Protein AF-A0A351MG70-F1 (afdb_monomer_lite)

Foldseek 3Di:
DDDDPPPPPPVVVLVVVVVVLVVVLVVLLCCLPVPCLVVLNLVVSLVSLVVSCVVCPPVDDLLDLSLLSSLLSNLSSCLSVLNLVVSLQSQLVNCLQRVNSLLHLSSLVSQLSSQVSPVDLLLNLQSLLSSQLNDDPDPVSNVVSLVVNLVSCCVPVNNVLSVQCVVCQVDLPGDHPSVPRDQNPRYDLVSSLVNCPPDDPPVPCVSVLSSCLSVVVLVVNLVVLVVQCVVCVPPPVSNVVSLQSVQSSCCSNSVYNPLSVVSVVCVVPVDDDNCSVVVVVVVVVVPDD

pLDDT: mean 86.91, std 14.29, range [26.53, 98.19]

Sequence (289 aa):
MGGAEGKLPFGRRAAAQTANLLYQVWGHHIIARYELGPGGRPQEALRRVEGVMAEVGERLPEWWYFTAALHADRLEALGALERGAEALSAAGEVIERYPRVLTNFDFLRTLTLVARGAGDGARELAALAQWYALGDFNEQALREQTERIGEALLRLEGPGAALAFAKSQEDASAANPLRAAPRLAAGDPAVVQAALGDPLPDEQRYPQFIVYLWARQWPAALAFCREEMARAAGNLEWQANAVAWVARLFKAHDLNVLRANQWLDYQRSGEGENPLPALVAELAGEGGP

Structure (mmCIF, N/CA/C/O backbone):
data_AF-A0A351MG70-F1
#
_entry.id   AF-A0A351MG70-F1
#
loop_
_atom_site.group_PDB
_atom_site.id
_atom_site.type_symbol
_atom_site.label_atom_id
_atom_site.label_alt_id
_atom_site.label_comp_id
_atom_site.label_asym_id
_atom_site.label_entity_id
_atom_site.label_seq_id
_atom_site.pdbx_PDB_ins_code
_atom_site.Cartn_x
_atom_site.Cartn_y
_atom_site.Cartn_z
_atom_site.occupancy
_atom_site.B_iso_or_equiv
_atom_site.auth_seq_id
_atom_site.auth_comp_id
_atom_site.auth_asym_id
_atom_site.auth_atom_id
_atom_site.pdbx_PDB_model_num
ATOM 1 N N . MET A 1 1 ? 35.261 3.897 -50.920 1.00 36.47 1 MET A N 1
ATOM 2 C CA . MET A 1 1 ? 35.904 3.497 -49.652 1.00 36.47 1 MET A CA 1
ATOM 3 C C . MET A 1 1 ? 34.814 3.313 -48.617 1.00 36.47 1 MET A C 1
ATOM 5 O O . MET A 1 1 ? 34.298 4.297 -48.111 1.00 36.47 1 MET A O 1
ATOM 9 N N . GLY A 1 2 ? 34.381 2.072 -48.416 1.00 38.03 2 GLY A N 1
ATOM 10 C CA . GLY A 1 2 ? 33.438 1.712 -47.363 1.00 38.03 2 GLY A CA 1
ATOM 11 C C . GLY A 1 2 ? 34.185 1.038 -46.218 1.00 38.03 2 GLY A C 1
ATOM 12 O O . GLY A 1 2 ? 35.108 0.269 -46.472 1.00 38.03 2 GLY A O 1
ATOM 13 N N . GLY A 1 3 ? 33.750 1.310 -44.990 1.00 36.84 3 GLY A N 1
ATOM 14 C CA . GLY A 1 3 ? 34.086 0.505 -43.819 1.00 36.84 3 GLY A CA 1
ATOM 15 C C . GLY A 1 3 ? 35.006 1.189 -42.816 1.00 36.84 3 GLY A C 1
ATOM 16 O O . GLY A 1 3 ? 36.218 1.180 -42.982 1.00 36.84 3 GLY A O 1
ATOM 17 N N . ALA A 1 4 ? 34.409 1.715 -41.745 1.00 36.38 4 ALA A N 1
ATOM 18 C CA . ALA A 1 4 ? 34.689 1.289 -40.370 1.00 36.38 4 ALA A CA 1
ATOM 19 C C . ALA A 1 4 ? 33.836 2.109 -39.380 1.00 36.38 4 ALA A C 1
ATOM 21 O O . ALA A 1 4 ? 34.364 2.768 -38.489 1.00 36.38 4 ALA A O 1
ATOM 22 N N . GLU A 1 5 ? 32.503 2.052 -39.490 1.00 40.31 5 GLU A N 1
ATOM 23 C CA . GLU A 1 5 ? 31.689 2.258 -38.288 1.00 40.31 5 GLU A CA 1
ATOM 24 C C . GLU A 1 5 ? 31.904 1.024 -37.417 1.00 40.31 5 GLU A C 1
ATOM 26 O O . GLU A 1 5 ? 31.313 -0.039 -37.632 1.00 40.31 5 GLU A O 1
ATOM 31 N N . GLY A 1 6 ? 32.862 1.139 -36.497 1.00 41.25 6 GLY A N 1
ATOM 32 C CA . GLY A 1 6 ? 33.158 0.129 -35.500 1.00 41.25 6 GLY A CA 1
ATOM 33 C C . GLY A 1 6 ? 31.888 -0.178 -34.725 1.00 41.25 6 GLY A C 1
ATOM 34 O O . GLY A 1 6 ? 31.511 0.549 -33.810 1.00 41.25 6 GLY A O 1
ATOM 35 N N . LYS A 1 7 ? 31.213 -1.257 -35.125 1.00 49.19 7 LYS A N 1
ATOM 36 C CA . LYS A 1 7 ? 30.109 -1.888 -34.412 1.00 49.19 7 LYS A CA 1
ATOM 37 C C . LYS A 1 7 ? 30.491 -1.950 -32.931 1.00 49.19 7 LYS A C 1
ATOM 39 O O . LYS A 1 7 ? 31.357 -2.741 -32.565 1.00 49.19 7 LYS A O 1
ATOM 44 N N . LEU A 1 8 ? 29.869 -1.093 -32.113 1.00 46.69 8 LEU A N 1
ATOM 45 C CA . LEU A 1 8 ? 30.087 -1.040 -30.667 1.00 46.69 8 LEU A CA 1
ATOM 46 C C . LEU A 1 8 ? 30.093 -2.482 -30.103 1.00 46.69 8 LEU A C 1
ATOM 48 O O . LEU A 1 8 ? 29.288 -3.306 -30.557 1.00 46.69 8 LEU A O 1
ATOM 52 N N . PRO A 1 9 ? 30.974 -2.825 -29.143 1.00 55.88 9 PRO A N 1
ATOM 53 C CA . PRO A 1 9 ? 30.956 -4.136 -28.496 1.00 55.88 9 PRO A CA 1
ATOM 54 C C . PRO A 1 9 ? 29.536 -4.482 -28.037 1.00 55.88 9 PRO A C 1
ATOM 56 O O . PRO A 1 9 ? 28.799 -3.585 -27.628 1.00 55.88 9 PRO A O 1
ATOM 59 N N . PHE A 1 10 ? 29.126 -5.751 -28.124 1.00 40.38 10 PHE A N 1
ATOM 60 C CA . PHE A 1 10 ? 27.736 -6.175 -27.882 1.00 40.38 10 PHE A CA 1
ATOM 61 C C . PHE A 1 10 ? 27.125 -5.556 -26.613 1.00 40.38 10 PHE A C 1
ATOM 63 O O . PHE A 1 10 ? 26.055 -4.968 -26.704 1.00 40.38 10 PHE A O 1
ATOM 70 N N . GLY A 1 11 ? 27.851 -5.550 -25.488 1.00 34.81 11 GLY A N 1
ATOM 71 C CA . GLY A 1 11 ? 27.394 -4.923 -24.242 1.00 34.81 11 GLY A CA 1
ATOM 72 C C . GLY A 1 11 ? 27.177 -3.404 -24.322 1.00 34.81 11 GLY A C 1
ATOM 73 O O . GLY A 1 11 ? 26.238 -2.894 -23.726 1.00 34.81 11 GLY A O 1
ATOM 74 N N . ARG A 1 12 ? 27.971 -2.668 -25.115 1.00 42.81 12 ARG A N 1
ATOM 75 C CA . ARG A 1 12 ? 27.771 -1.223 -25.350 1.00 42.81 12 ARG A CA 1
ATOM 76 C C . ARG A 1 12 ? 26.627 -0.939 -26.324 1.00 42.81 12 ARG A C 1
ATOM 78 O O . ARG A 1 12 ? 25.966 0.080 -26.176 1.00 42.81 12 ARG A O 1
ATOM 85 N N . ARG A 1 13 ? 26.360 -1.832 -27.287 1.00 47.41 13 ARG A N 1
ATOM 86 C CA . ARG A 1 13 ? 25.148 -1.749 -28.128 1.00 47.41 13 ARG A CA 1
ATOM 87 C C . ARG A 1 13 ? 23.895 -2.072 -27.345 1.00 47.41 13 ARG A C 1
ATOM 89 O O . ARG A 1 13 ? 22.941 -1.325 -27.470 1.00 47.41 13 ARG A O 1
ATOM 96 N N . ALA A 1 14 ? 23.920 -3.127 -26.535 1.00 47.34 14 ALA A N 1
ATOM 97 C CA . ALA A 1 14 ? 22.825 -3.471 -25.643 1.00 47.34 14 ALA A CA 1
ATOM 98 C C . ALA A 1 14 ? 22.556 -2.308 -24.679 1.00 47.34 14 ALA A C 1
ATOM 100 O O . ALA A 1 14 ? 21.436 -1.834 -24.629 1.00 47.34 14 ALA A O 1
ATOM 101 N N . ALA A 1 15 ? 23.583 -1.738 -24.040 1.00 47.88 15 ALA A N 1
ATOM 102 C CA . ALA A 1 15 ? 23.423 -0.568 -23.175 1.00 47.88 15 ALA A CA 1
ATOM 103 C C . ALA A 1 15 ? 22.886 0.677 -23.910 1.00 47.88 15 ALA A C 1
ATOM 105 O O . ALA A 1 15 ? 22.031 1.368 -23.369 1.00 47.88 15 ALA A O 1
ATOM 106 N N . ALA A 1 16 ? 23.336 0.960 -25.140 1.00 55.16 16 ALA A N 1
ATOM 107 C CA . ALA A 1 16 ? 22.843 2.094 -25.930 1.00 55.16 16 ALA A CA 1
ATOM 108 C C . ALA A 1 16 ? 21.420 1.876 -26.481 1.00 55.16 16 ALA A C 1
ATOM 110 O O . ALA A 1 16 ? 20.620 2.807 -26.509 1.00 55.16 16 ALA A O 1
ATOM 111 N N . GLN A 1 17 ? 21.082 0.652 -26.898 1.00 56.91 17 GLN A N 1
ATOM 112 C CA . GLN A 1 17 ? 19.731 0.274 -27.326 1.00 56.91 17 GLN A CA 1
ATOM 113 C C . GLN A 1 17 ? 18.762 0.278 -26.148 1.00 56.91 17 GLN A C 1
ATOM 115 O O . GLN A 1 17 ? 17.658 0.794 -26.289 1.00 56.91 17 GLN A O 1
ATOM 120 N N . THR A 1 18 ? 19.192 -0.223 -24.988 1.00 57.91 18 THR A N 1
ATOM 121 C CA . THR A 1 18 ? 18.451 -0.108 -23.735 1.00 57.91 18 THR A CA 1
ATOM 122 C C . THR A 1 18 ? 18.262 1.363 -23.404 1.00 57.91 18 THR A C 1
ATOM 124 O O . THR A 1 18 ? 17.123 1.779 -23.317 1.00 57.91 18 THR A O 1
ATOM 127 N N . ALA A 1 19 ? 19.312 2.190 -23.344 1.00 62.66 19 ALA A N 1
ATOM 128 C CA . ALA A 1 19 ? 19.179 3.623 -23.061 1.00 62.66 19 ALA A CA 1
ATOM 129 C C . ALA A 1 19 ? 18.192 4.334 -24.008 1.00 62.66 19 ALA A C 1
ATOM 131 O O . ALA A 1 19 ? 17.323 5.059 -23.534 1.00 62.66 19 ALA A O 1
ATOM 132 N N . ASN A 1 20 ? 18.253 4.074 -25.319 1.00 73.25 20 ASN A N 1
ATOM 133 C CA . ASN A 1 20 ? 17.296 4.632 -26.281 1.00 73.25 20 ASN A CA 1
ATOM 134 C C . ASN A 1 20 ? 15.857 4.165 -26.020 1.00 73.25 20 ASN A C 1
ATOM 136 O O . ASN A 1 20 ? 14.943 4.986 -26.046 1.00 73.25 20 ASN A O 1
ATOM 140 N N . LEU A 1 21 ? 15.661 2.879 -25.715 1.00 76.81 21 LEU A N 1
ATOM 141 C CA . LEU A 1 21 ? 14.363 2.331 -25.319 1.00 76.81 21 LEU A CA 1
ATOM 142 C C . LEU A 1 21 ? 13.854 2.983 -24.025 1.00 76.81 21 LEU A C 1
ATOM 144 O O . LEU A 1 21 ? 12.677 3.322 -23.929 1.00 76.81 21 LEU A O 1
ATOM 148 N N . LEU A 1 22 ? 14.745 3.204 -23.052 1.00 75.69 22 LEU A N 1
ATOM 149 C CA . LEU A 1 22 ? 14.405 3.817 -21.773 1.00 75.69 22 LEU A CA 1
ATOM 150 C C . LEU A 1 22 ? 13.939 5.267 -21.959 1.00 75.69 22 LEU A C 1
ATOM 152 O O . LEU A 1 22 ? 12.887 5.640 -21.445 1.00 75.69 22 LEU A O 1
ATOM 156 N N . TYR A 1 23 ? 14.681 6.071 -22.728 1.00 77.31 23 TYR A N 1
ATOM 157 C CA . TYR A 1 23 ? 14.306 7.456 -23.035 1.00 77.31 23 TYR A CA 1
ATOM 158 C C . TYR A 1 23 ? 13.023 7.542 -23.862 1.00 77.31 23 TYR A C 1
ATOM 160 O O . TYR A 1 23 ? 12.201 8.424 -23.618 1.00 77.31 23 TYR A O 1
ATOM 168 N N . GLN A 1 24 ? 12.829 6.620 -24.808 1.00 79.81 24 GLN A N 1
ATOM 169 C CA . GLN A 1 24 ? 11.601 6.533 -25.592 1.00 79.81 24 GLN A CA 1
ATOM 170 C C . GLN A 1 24 ? 10.405 6.278 -24.673 1.00 79.81 24 GLN A C 1
ATOM 172 O O . GLN A 1 24 ? 9.475 7.084 -24.639 1.00 79.81 24 GLN A O 1
ATOM 177 N N . VAL A 1 25 ? 10.447 5.211 -23.871 1.00 84.50 25 VAL A N 1
ATOM 178 C CA . VAL A 1 25 ? 9.380 4.880 -22.918 1.00 84.50 25 VAL A CA 1
ATOM 179 C C . VAL A 1 25 ? 9.130 6.023 -21.939 1.00 84.50 25 VAL A C 1
ATOM 181 O O . VAL A 1 25 ? 7.974 6.373 -21.704 1.00 84.50 25 VAL A O 1
ATOM 184 N N . TRP A 1 26 ? 10.185 6.654 -21.424 1.00 83.06 26 TRP A N 1
ATOM 185 C CA . TRP A 1 26 ? 10.043 7.799 -20.530 1.00 83.06 26 TRP A CA 1
ATOM 186 C C . TRP A 1 26 ? 9.320 8.974 -21.197 1.00 83.06 26 TRP A C 1
ATOM 188 O O . TRP A 1 26 ? 8.384 9.524 -20.618 1.00 83.06 26 TRP A O 1
ATOM 198 N N . GLY A 1 27 ? 9.683 9.328 -22.432 1.00 83.19 27 GLY A N 1
ATOM 199 C CA . GLY A 1 27 ? 8.992 10.378 -23.182 1.00 83.19 27 GLY A CA 1
ATOM 200 C C . GLY A 1 27 ? 7.515 10.053 -23.417 1.00 83.19 27 GLY A C 1
ATOM 201 O O . GLY A 1 27 ? 6.656 10.928 -23.315 1.00 83.19 27 GLY A O 1
ATOM 202 N N . HIS A 1 28 ? 7.186 8.785 -23.675 1.00 86.25 28 HIS A N 1
ATOM 203 C CA . HIS A 1 28 ? 5.795 8.364 -23.820 1.00 86.25 28 HIS A CA 1
ATOM 204 C C . HIS A 1 28 ? 5.006 8.420 -22.513 1.00 86.25 28 HIS A C 1
ATOM 206 O O . HIS A 1 28 ? 3.868 8.888 -22.547 1.00 86.25 28 HIS A O 1
ATOM 212 N N . HIS A 1 29 ? 5.610 8.000 -21.400 1.00 85.12 29 HIS A N 1
ATOM 213 C CA . HIS A 1 29 ? 5.049 8.155 -20.059 1.00 85.12 29 HIS A CA 1
ATOM 214 C C . HIS A 1 29 ? 4.743 9.630 -19.761 1.00 85.12 29 HIS A C 1
ATOM 216 O O . HIS A 1 29 ? 3.617 9.963 -19.396 1.00 85.12 29 HIS A O 1
ATOM 222 N N . ILE A 1 30 ? 5.701 10.535 -20.013 1.00 84.81 30 ILE A N 1
ATOM 223 C CA . ILE A 1 30 ? 5.508 11.972 -19.771 1.00 84.81 30 ILE A CA 1
ATOM 224 C C . ILE A 1 30 ? 4.297 12.502 -20.544 1.00 84.81 30 ILE A C 1
ATOM 226 O O . ILE A 1 30 ? 3.429 13.150 -19.964 1.00 84.81 30 ILE A O 1
ATOM 230 N N . ILE A 1 31 ? 4.214 12.200 -21.841 1.00 84.12 31 ILE A N 1
ATOM 231 C CA . ILE A 1 31 ? 3.129 12.697 -22.694 1.00 84.12 31 ILE A CA 1
ATOM 232 C C . ILE A 1 31 ? 1.783 12.103 -22.268 1.00 84.12 31 ILE A C 1
ATOM 234 O O . ILE A 1 31 ? 0.790 12.822 -22.175 1.00 84.12 31 ILE A O 1
ATOM 238 N N . ALA A 1 32 ? 1.723 10.797 -21.999 1.00 82.56 32 ALA A N 1
ATOM 239 C CA . ALA A 1 32 ? 0.484 10.157 -21.569 1.00 82.56 32 ALA A CA 1
ATOM 240 C C . ALA A 1 32 ? -0.035 10.773 -20.261 1.00 82.56 32 A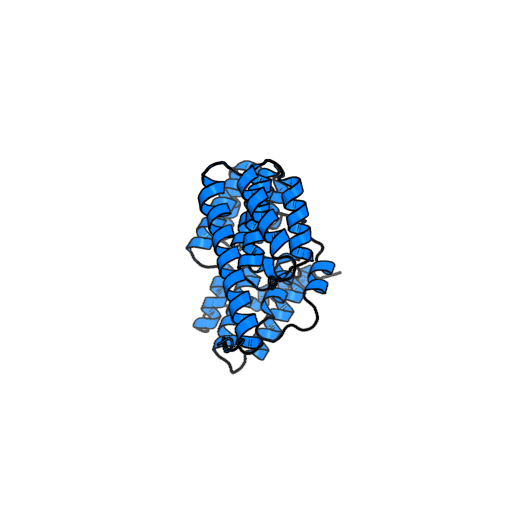LA A C 1
ATOM 242 O O . ALA A 1 32 ? -1.198 11.178 -20.191 1.00 82.56 32 ALA A O 1
ATOM 243 N N . ARG A 1 33 ? 0.842 10.901 -19.263 1.00 82.31 33 ARG A N 1
ATOM 244 C CA . ARG A 1 33 ? 0.467 11.288 -17.903 1.00 82.31 33 ARG A CA 1
ATOM 245 C C . ARG A 1 33 ? 0.333 12.784 -17.677 1.00 82.31 33 ARG A C 1
ATOM 247 O O . ARG A 1 33 ? -0.575 13.197 -16.969 1.00 82.31 33 ARG A O 1
ATOM 254 N N . TYR A 1 34 ? 1.223 13.599 -18.231 1.00 83.06 34 TYR A N 1
ATOM 255 C CA . TYR A 1 34 ? 1.268 15.033 -17.923 1.00 83.06 34 TYR A CA 1
ATOM 256 C C . TYR A 1 34 ? 0.659 15.913 -19.014 1.00 83.06 34 TYR A C 1
ATOM 258 O O . TYR A 1 34 ? 0.334 17.065 -18.739 1.00 83.06 34 TYR A O 1
ATOM 266 N N . GLU A 1 35 ? 0.450 15.387 -20.223 1.00 85.44 35 GLU A N 1
ATOM 267 C CA . GLU A 1 35 ? -0.166 16.147 -21.317 1.00 85.44 35 GLU A CA 1
ATOM 268 C C . GLU A 1 35 ? -1.565 15.621 -21.654 1.00 85.44 35 GLU A C 1
ATOM 270 O O . GLU A 1 35 ? -2.546 16.364 -21.602 1.00 85.44 35 GLU A O 1
ATOM 275 N N . LEU A 1 36 ? -1.683 14.334 -21.992 1.00 82.88 36 LEU A N 1
ATOM 276 C CA . LEU A 1 36 ? -2.933 13.761 -22.502 1.00 82.88 36 LEU A CA 1
ATOM 277 C C . LEU A 1 36 ? -3.972 13.523 -21.401 1.00 82.88 36 LEU A C 1
ATOM 279 O O . LEU A 1 36 ? -5.147 13.824 -21.619 1.00 82.88 36 LEU A O 1
ATOM 283 N N . GLY A 1 37 ? -3.555 13.021 -20.233 1.00 82.12 37 GLY A N 1
ATOM 284 C CA . GLY A 1 37 ? -4.426 12.847 -19.065 1.00 82.12 37 GLY A CA 1
ATOM 285 C C . GLY A 1 37 ? -5.067 14.169 -18.615 1.00 82.12 37 GLY A C 1
ATOM 286 O O . GLY A 1 37 ? -6.285 14.314 -18.737 1.00 82.12 37 GLY A O 1
ATOM 287 N N . PRO A 1 38 ? -4.273 15.177 -18.196 1.00 83.06 38 PRO A N 1
ATOM 288 C CA . PRO A 1 38 ? -4.774 16.498 -17.807 1.00 83.06 38 PRO A CA 1
ATOM 289 C C . PRO A 1 38 ? -5.527 17.222 -18.926 1.00 83.06 38 PRO A C 1
ATOM 291 O O . PRO A 1 38 ? -6.451 17.985 -18.658 1.00 83.06 38 PRO A O 1
ATOM 294 N N . GLY A 1 39 ? -5.169 16.961 -20.187 1.00 85.56 39 GLY A N 1
ATOM 295 C CA . GLY A 1 39 ? -5.860 17.488 -21.361 1.00 85.56 39 GLY A CA 1
ATOM 296 C C . GLY A 1 39 ? -7.209 16.829 -21.671 1.00 85.56 39 GLY A C 1
ATOM 297 O O . GLY A 1 39 ? -7.802 17.161 -22.697 1.00 85.56 39 GLY A O 1
ATOM 298 N N . GLY A 1 40 ? -7.691 15.885 -20.852 1.00 91.00 40 GLY A N 1
ATOM 299 C CA . GLY A 1 40 ? -8.982 15.223 -21.056 1.00 91.00 40 GLY A CA 1
ATOM 300 C C . GLY A 1 40 ? -9.019 14.327 -22.297 1.00 91.00 40 GLY A C 1
ATOM 301 O O . GLY A 1 40 ? -10.068 14.173 -22.921 1.00 91.00 40 GLY A O 1
ATOM 302 N N . ARG A 1 41 ? -7.879 13.735 -22.684 1.00 94.31 41 ARG A N 1
ATOM 303 C CA . ARG A 1 41 ? -7.739 12.860 -23.866 1.00 94.31 41 ARG A CA 1
ATOM 304 C C . ARG A 1 41 ? -7.403 11.410 -23.478 1.00 94.31 41 ARG A C 1
ATOM 306 O O . ARG A 1 41 ? -6.429 10.850 -23.995 1.00 94.31 41 ARG A O 1
ATOM 313 N N . PRO A 1 42 ? -8.199 10.748 -22.615 1.00 94.19 42 PRO A N 1
ATOM 314 C CA . PRO A 1 42 ? -7.838 9.445 -22.058 1.00 94.19 42 PRO A CA 1
ATOM 315 C C . PRO A 1 42 ? -7.783 8.325 -23.110 1.00 94.19 42 PRO A C 1
ATOM 317 O O . PRO A 1 42 ? -6.928 7.450 -23.028 1.00 94.19 42 PRO A O 1
ATOM 320 N N . GLN A 1 43 ? -8.597 8.387 -24.172 1.00 96.62 43 GLN A N 1
ATOM 321 C CA . GLN A 1 43 ? -8.529 7.415 -25.276 1.00 96.62 43 GLN A CA 1
ATOM 322 C C . GLN A 1 43 ? -7.195 7.474 -26.037 1.00 96.62 43 GLN A C 1
ATOM 324 O O . GLN A 1 43 ? -6.709 6.461 -26.545 1.00 96.62 43 GLN A O 1
ATOM 329 N N . GLU A 1 44 ? -6.606 8.663 -26.151 1.00 94.75 44 GLU A N 1
ATOM 330 C CA . GLU A 1 44 ? -5.317 8.844 -26.812 1.00 94.75 44 GLU A CA 1
ATOM 331 C C . GLU A 1 44 ? -4.156 8.457 -25.906 1.00 94.75 44 GLU A C 1
ATOM 333 O O . GLU A 1 44 ? -3.222 7.813 -26.381 1.00 94.75 44 GLU A O 1
ATOM 338 N N . ALA A 1 45 ? -4.251 8.784 -24.613 1.00 92.69 45 ALA A N 1
ATOM 339 C CA . ALA A 1 45 ? -3.316 8.301 -23.604 1.00 92.69 45 ALA A CA 1
ATOM 340 C C . ALA A 1 45 ? -3.265 6.766 -23.609 1.00 92.69 45 ALA A C 1
ATOM 342 O O . ALA A 1 45 ? -2.185 6.197 -23.756 1.00 92.69 45 ALA A O 1
ATOM 343 N N . LEU A 1 46 ? -4.431 6.104 -23.585 1.00 95.81 46 LEU A N 1
ATOM 344 C CA . LEU A 1 46 ? -4.531 4.645 -23.629 1.00 95.81 46 LEU A CA 1
ATOM 345 C C . LEU A 1 46 ? -3.867 4.070 -24.884 1.00 95.81 46 LEU A C 1
ATOM 347 O O . LEU A 1 46 ? -2.970 3.238 -24.780 1.00 95.81 46 LEU A O 1
ATOM 351 N N . ARG A 1 47 ? -4.242 4.566 -26.073 1.00 95.75 47 ARG A N 1
ATOM 352 C CA . ARG A 1 47 ? -3.672 4.095 -27.348 1.00 95.75 47 ARG A CA 1
ATOM 353 C C . ARG A 1 47 ? -2.155 4.269 -27.393 1.00 95.75 47 ARG A C 1
ATOM 355 O O . ARG A 1 47 ? -1.454 3.418 -27.933 1.00 95.75 47 ARG A O 1
ATOM 362 N N . ARG A 1 48 ? -1.649 5.382 -26.856 1.00 92.50 48 ARG A N 1
ATOM 363 C CA . ARG A 1 48 ? -0.215 5.672 -26.812 1.00 92.50 48 ARG A CA 1
ATOM 364 C C . ARG A 1 48 ? 0.513 4.678 -25.919 1.00 92.50 48 ARG A C 1
ATOM 366 O O . ARG A 1 48 ? 1.496 4.095 -26.362 1.00 92.50 48 ARG A O 1
ATOM 373 N N . VAL A 1 49 ? 0.036 4.495 -24.691 1.00 92.19 49 VAL A N 1
ATOM 374 C CA . VAL A 1 49 ? 0.659 3.594 -23.715 1.00 92.19 49 VAL A CA 1
ATOM 375 C C . VAL A 1 49 ? 0.613 2.153 -24.215 1.00 92.19 49 VAL A C 1
ATOM 377 O O . VAL A 1 49 ? 1.646 1.494 -24.241 1.00 92.19 49 VAL A O 1
ATOM 380 N N . GLU A 1 50 ? -0.533 1.682 -24.708 1.00 93.31 50 GLU A N 1
ATOM 381 C CA . GLU A 1 50 ? -0.662 0.326 -25.257 1.00 93.31 50 GLU A CA 1
ATOM 382 C C . GLU A 1 50 ? 0.200 0.118 -26.507 1.00 93.31 50 GLU A C 1
ATOM 384 O O . GLU A 1 50 ? 0.815 -0.936 -26.656 1.00 93.31 50 GLU A O 1
ATOM 389 N N . GLY A 1 51 ? 0.320 1.132 -27.371 1.00 90.94 51 GLY A N 1
ATOM 390 C CA . GLY A 1 51 ? 1.221 1.092 -28.524 1.00 90.94 51 GLY A CA 1
ATOM 391 C C . GLY A 1 51 ? 2.688 0.941 -28.117 1.00 90.94 51 GLY A C 1
ATOM 392 O O . GLY A 1 51 ? 3.402 0.116 -28.682 1.00 90.94 51 GLY A O 1
ATOM 393 N N . VAL A 1 52 ? 3.121 1.676 -27.090 1.00 89.12 52 VAL A N 1
ATOM 394 C CA . VAL A 1 52 ? 4.479 1.560 -26.537 1.00 89.12 52 VAL A CA 1
ATOM 395 C C . VAL A 1 52 ? 4.682 0.196 -25.902 1.00 89.12 52 VAL A C 1
ATOM 397 O O . VAL A 1 52 ? 5.683 -0.449 -26.184 1.00 89.12 52 VAL A O 1
ATOM 400 N N . MET A 1 53 ? 3.733 -0.280 -25.094 1.00 89.31 53 MET A N 1
ATOM 401 C CA . MET A 1 53 ? 3.795 -1.610 -24.483 1.00 89.31 53 MET A CA 1
ATOM 402 C C . MET A 1 53 ? 3.896 -2.721 -25.537 1.00 89.31 53 MET A C 1
ATOM 404 O O . MET A 1 53 ? 4.680 -3.652 -25.362 1.00 89.31 53 MET A O 1
ATOM 408 N N . ALA A 1 54 ? 3.160 -2.610 -26.646 1.00 89.31 54 ALA A N 1
ATOM 409 C CA . ALA A 1 54 ? 3.232 -3.552 -27.761 1.00 89.31 54 ALA A CA 1
ATOM 410 C C . ALA A 1 54 ? 4.575 -3.484 -28.503 1.00 89.31 54 ALA A C 1
ATOM 412 O O . ALA A 1 54 ? 5.114 -4.517 -28.897 1.00 89.31 54 ALA A O 1
ATOM 413 N N . GLU A 1 55 ? 5.134 -2.284 -28.676 1.00 85.81 55 GLU A N 1
ATOM 414 C CA . GLU A 1 55 ? 6.451 -2.102 -29.282 1.00 85.81 55 GLU A CA 1
ATOM 415 C C . GLU A 1 55 ? 7.544 -2.703 -28.396 1.00 85.81 55 GLU A C 1
ATOM 417 O O . GLU A 1 55 ? 8.366 -3.488 -28.869 1.00 85.81 55 GLU A O 1
ATOM 422 N N . VAL A 1 56 ? 7.582 -2.344 -27.111 1.00 82.19 56 VAL A N 1
ATOM 423 C CA . VAL A 1 56 ? 8.645 -2.757 -26.186 1.00 82.19 56 VAL A CA 1
ATOM 424 C C . VAL A 1 56 ? 8.528 -4.225 -25.783 1.00 82.19 56 VAL A C 1
ATOM 426 O O . VAL A 1 56 ? 9.558 -4.893 -25.680 1.00 82.19 56 VAL A O 1
ATOM 429 N N . GLY A 1 57 ? 7.310 -4.749 -25.639 1.00 78.75 57 GLY A N 1
ATOM 430 C CA . GLY A 1 57 ? 7.046 -6.122 -25.219 1.00 78.75 57 GLY A CA 1
ATOM 431 C C . GLY A 1 57 ? 7.767 -6.475 -23.916 1.00 78.75 57 GLY A C 1
ATOM 432 O O . GLY A 1 57 ? 7.837 -5.679 -22.984 1.00 78.75 57 GLY A O 1
ATOM 433 N N . GLU A 1 58 ? 8.371 -7.661 -23.876 1.00 74.19 58 GLU A N 1
ATOM 434 C CA . GLU A 1 58 ? 9.109 -8.185 -22.712 1.00 74.19 58 GLU A CA 1
ATOM 435 C C . GLU A 1 58 ? 10.527 -7.607 -22.567 1.00 74.19 58 GLU A C 1
ATOM 437 O O . GLU A 1 58 ? 11.299 -8.032 -21.712 1.00 74.19 58 GLU A O 1
ATOM 442 N N . ARG A 1 59 ? 10.907 -6.632 -23.407 1.00 77.44 59 ARG A N 1
ATOM 443 C CA . ARG A 1 59 ? 12.248 -6.022 -23.368 1.00 77.44 59 ARG A CA 1
ATOM 444 C C . ARG A 1 59 ? 12.431 -5.059 -22.196 1.00 77.44 59 ARG A C 1
ATOM 446 O O . ARG A 1 59 ? 13.560 -4.642 -21.942 1.00 77.44 59 ARG A O 1
ATOM 453 N N . LEU A 1 60 ? 11.349 -4.677 -21.516 1.00 73.12 60 LEU A N 1
ATOM 454 C CA . LEU A 1 60 ? 11.428 -3.849 -20.321 1.00 73.12 60 LEU A CA 1
ATOM 455 C C . LEU A 1 60 ? 11.695 -4.709 -19.087 1.00 73.12 60 LEU A C 1
ATOM 457 O O . LEU A 1 60 ? 10.929 -5.634 -18.819 1.00 73.12 60 LEU A O 1
ATOM 461 N N . PRO A 1 61 ? 12.743 -4.400 -18.305 1.00 70.56 61 PRO A N 1
ATOM 462 C CA . PRO A 1 61 ? 12.971 -5.108 -17.060 1.00 70.56 61 PRO A CA 1
ATOM 463 C C . PRO A 1 61 ? 11.822 -4.875 -16.073 1.00 70.56 61 PRO A C 1
ATOM 465 O O . PRO A 1 61 ? 11.367 -3.746 -15.882 1.00 70.56 61 PRO A O 1
ATOM 468 N N . GLU A 1 62 ? 11.399 -5.932 -15.385 1.00 67.81 62 GLU A N 1
ATOM 469 C CA . GLU A 1 62 ? 10.360 -5.875 -14.346 1.00 67.81 62 GLU A CA 1
ATOM 470 C C . GLU A 1 62 ? 10.695 -4.917 -13.189 1.00 67.81 62 GLU A C 1
ATOM 472 O O . GLU A 1 62 ? 9.812 -4.304 -12.598 1.00 67.81 62 GLU A O 1
ATOM 477 N N . TRP A 1 63 ? 11.983 -4.763 -12.875 1.00 64.69 63 TRP A N 1
ATOM 478 C CA . TRP A 1 63 ? 12.490 -3.923 -11.790 1.00 64.69 63 TRP A CA 1
ATOM 479 C C . TRP A 1 63 ? 12.599 -2.447 -12.181 1.00 64.69 63 TRP A C 1
ATOM 481 O O . TRP A 1 63 ? 12.982 -1.608 -11.365 1.00 64.69 63 TRP A O 1
ATOM 491 N N . TRP A 1 64 ? 12.305 -2.112 -13.436 1.00 73.12 64 TRP A N 1
ATOM 492 C CA . TRP A 1 64 ? 12.478 -0.766 -13.943 1.00 73.12 64 TRP A CA 1
ATOM 493 C C . TRP A 1 64 ? 11.269 0.112 -13.602 1.00 73.12 64 TRP A C 1
ATOM 495 O O . TRP A 1 64 ? 10.129 -0.245 -13.894 1.00 73.12 64 TRP A O 1
ATOM 505 N N . TYR A 1 65 ? 11.520 1.292 -13.019 1.00 74.38 65 TYR A N 1
ATOM 506 C CA . TYR A 1 65 ? 10.485 2.248 -12.587 1.00 74.38 65 TYR A CA 1
ATOM 507 C C . TYR A 1 65 ? 9.410 2.489 -13.656 1.00 74.38 65 TYR A C 1
ATOM 509 O O . TYR A 1 65 ? 8.216 2.511 -13.361 1.00 74.38 65 TYR A O 1
ATOM 517 N N . PHE A 1 66 ? 9.830 2.620 -14.912 1.00 78.19 66 PHE A N 1
ATOM 518 C CA . PHE A 1 66 ? 8.928 2.946 -16.007 1.00 78.19 66 PHE A CA 1
ATOM 519 C C . PHE A 1 66 ? 8.069 1.772 -16.483 1.00 78.19 66 PHE A C 1
ATOM 521 O O . PHE A 1 66 ? 7.045 2.011 -17.114 1.00 78.19 66 PHE A O 1
ATOM 528 N N . THR A 1 67 ? 8.412 0.527 -16.138 1.00 81.81 67 THR A N 1
ATOM 529 C CA . THR A 1 67 ? 7.504 -0.615 -16.322 1.00 81.81 67 THR A CA 1
ATOM 530 C C . THR A 1 67 ? 6.255 -0.408 -15.466 1.00 81.81 67 THR A C 1
ATOM 532 O O . THR A 1 67 ? 5.140 -0.398 -15.984 1.00 81.81 67 THR A O 1
ATOM 535 N N . ALA A 1 68 ? 6.434 -0.125 -14.170 1.00 86.50 68 ALA A N 1
ATOM 536 C CA . ALA A 1 68 ? 5.324 0.194 -13.272 1.00 86.50 68 ALA A CA 1
ATOM 537 C C . ALA A 1 68 ? 4.582 1.474 -13.700 1.00 86.50 68 ALA A C 1
ATOM 539 O O . ALA A 1 68 ? 3.354 1.512 -13.650 1.00 86.50 68 ALA A O 1
ATOM 540 N N . ALA A 1 69 ? 5.310 2.498 -14.163 1.00 86.69 69 ALA A N 1
ATOM 541 C CA . ALA A 1 69 ? 4.719 3.760 -14.605 1.00 86.69 69 ALA A CA 1
ATOM 542 C C . ALA A 1 69 ? 3.843 3.602 -15.862 1.00 86.69 69 ALA A C 1
ATOM 544 O O . ALA A 1 69 ? 2.722 4.097 -15.873 1.00 86.69 69 ALA A O 1
ATOM 545 N N . LEU A 1 70 ? 4.289 2.856 -16.883 1.00 89.06 70 LEU A N 1
ATOM 546 C CA . LEU A 1 70 ? 3.471 2.571 -18.070 1.00 89.06 70 LEU A CA 1
ATOM 547 C C . LEU A 1 70 ? 2.192 1.815 -17.705 1.00 89.06 70 LEU A C 1
ATOM 549 O O . LEU A 1 70 ? 1.115 2.135 -18.205 1.00 89.06 70 LEU A O 1
ATOM 553 N N . HIS A 1 71 ? 2.290 0.824 -16.816 1.00 92.25 71 HIS A N 1
ATOM 554 C CA . HIS A 1 71 ? 1.104 0.127 -16.336 1.00 92.25 71 HIS A CA 1
ATOM 555 C C . HIS A 1 71 ? 0.174 1.074 -15.568 1.00 92.25 71 HIS A C 1
ATOM 557 O O . HIS A 1 71 ? -1.025 1.057 -15.826 1.00 92.25 71 HIS A O 1
ATOM 563 N N . ALA A 1 72 ? 0.701 1.941 -14.701 1.00 92.69 72 ALA A N 1
ATOM 564 C CA . ALA A 1 72 ? -0.094 2.957 -14.014 1.00 92.69 72 ALA A CA 1
ATOM 565 C C . ALA A 1 72 ? -0.812 3.895 -15.004 1.00 92.69 72 ALA A C 1
ATOM 567 O O . ALA A 1 72 ? -2.017 4.089 -14.883 1.00 92.69 72 ALA A O 1
ATOM 568 N N . ASP A 1 73 ? -0.125 4.393 -16.035 1.00 92.25 73 ASP A N 1
ATOM 569 C CA . ASP A 1 73 ? -0.731 5.271 -17.044 1.00 92.25 73 ASP A CA 1
ATOM 570 C C . ASP A 1 73 ? -1.849 4.564 -17.824 1.00 92.25 73 ASP A C 1
ATOM 572 O O . ASP A 1 73 ? -2.891 5.158 -18.105 1.00 92.25 73 ASP A O 1
ATOM 576 N N . ARG A 1 74 ? -1.664 3.276 -18.156 1.00 94.81 74 ARG A N 1
ATOM 577 C CA . ARG A 1 74 ? -2.710 2.457 -18.792 1.00 94.81 74 ARG A CA 1
ATOM 578 C C . ARG A 1 74 ? -3.937 2.351 -17.891 1.00 94.81 74 ARG A C 1
ATOM 580 O O . ARG A 1 74 ? -5.059 2.535 -18.358 1.00 94.81 74 ARG A O 1
ATOM 587 N N . LEU A 1 75 ? -3.726 2.047 -16.612 1.00 95.31 75 LEU A N 1
ATOM 588 C CA . LEU A 1 75 ? -4.790 1.909 -15.619 1.00 95.31 75 LEU A CA 1
ATOM 589 C C . LEU A 1 75 ? -5.542 3.227 -15.402 1.00 95.31 75 LEU A C 1
ATOM 591 O O . LEU A 1 75 ? -6.771 3.229 -15.356 1.00 95.31 75 LEU A O 1
ATOM 595 N N . GLU A 1 76 ? -4.822 4.344 -15.326 1.00 92.94 76 GLU A N 1
ATOM 596 C CA . GLU A 1 76 ? -5.400 5.682 -15.195 1.00 92.94 76 GLU A CA 1
ATOM 597 C C . GLU A 1 76 ? -6.230 6.055 -16.429 1.00 92.94 76 GLU A C 1
ATOM 599 O O . GLU A 1 76 ? -7.367 6.505 -16.293 1.00 92.94 76 GLU A O 1
ATOM 604 N N . ALA A 1 77 ? -5.718 5.788 -17.634 1.00 94.38 77 ALA A N 1
ATOM 605 C CA . ALA A 1 77 ? -6.448 6.035 -18.873 1.00 94.38 77 ALA A CA 1
ATOM 606 C C . ALA A 1 77 ? -7.727 5.186 -18.977 1.00 94.38 77 ALA A C 1
ATOM 608 O O . ALA A 1 77 ? -8.766 5.695 -19.393 1.00 94.38 77 ALA A O 1
ATOM 609 N N . LEU A 1 78 ? -7.685 3.915 -18.558 1.00 95.31 78 LEU A N 1
ATOM 610 C CA . LEU A 1 78 ? -8.879 3.069 -18.454 1.00 95.31 78 LEU A CA 1
ATOM 611 C C . LEU A 1 78 ? -9.874 3.624 -17.424 1.00 95.31 78 LEU A C 1
ATOM 613 O O . LEU A 1 78 ? -11.066 3.719 -17.714 1.00 95.31 78 LEU A O 1
ATOM 617 N N . GLY A 1 79 ? -9.399 4.037 -16.247 1.00 92.56 79 GLY A N 1
ATOM 618 C CA . GLY A 1 79 ? -10.234 4.650 -15.211 1.00 92.56 79 GLY A CA 1
ATOM 619 C C . GLY A 1 79 ? -10.931 5.927 -15.692 1.00 92.56 79 GLY A C 1
ATOM 620 O O . GLY A 1 79 ? -12.132 6.083 -15.488 1.00 92.56 79 GLY A O 1
ATOM 621 N N . ALA A 1 80 ? -10.213 6.798 -16.403 1.00 91.25 80 ALA A N 1
ATOM 622 C CA . ALA A 1 80 ? -10.750 8.027 -16.990 1.00 91.25 80 ALA A CA 1
ATOM 623 C C . ALA A 1 80 ? -11.748 7.784 -18.140 1.00 91.25 80 ALA A C 1
ATOM 625 O O . ALA A 1 80 ? -12.512 8.680 -18.488 1.00 91.25 80 ALA A O 1
ATOM 626 N N . LEU A 1 81 ? -11.758 6.581 -18.722 1.00 94.06 81 LEU A N 1
ATOM 627 C CA . LEU A 1 81 ? -12.768 6.115 -19.680 1.00 94.06 81 LEU A CA 1
ATOM 628 C C . LEU A 1 81 ? -13.948 5.404 -18.995 1.00 94.06 81 LEU A C 1
ATOM 630 O O . LEU A 1 81 ? -14.690 4.692 -19.665 1.00 94.06 81 LEU A O 1
ATOM 634 N N . GLU A 1 82 ? -14.087 5.535 -17.671 1.00 92.50 82 GLU A N 1
ATOM 635 C CA . GLU A 1 82 ? -15.108 4.858 -16.855 1.00 92.50 82 GLU A CA 1
ATOM 636 C C . GLU A 1 82 ? -15.018 3.319 -16.912 1.00 92.50 82 GLU A C 1
ATOM 638 O O . GLU A 1 82 ? -15.960 2.597 -16.590 1.00 92.50 82 GLU A O 1
ATOM 643 N N . ARG A 1 83 ? -13.842 2.779 -17.262 1.00 94.00 83 ARG A N 1
ATOM 644 C CA . ARG A 1 83 ? -13.558 1.334 -17.333 1.00 94.00 83 ARG A CA 1
ATOM 645 C C . ARG A 1 83 ? -12.843 0.848 -16.069 1.00 94.00 83 ARG A C 1
ATOM 647 O O . ARG A 1 83 ? -11.896 0.067 -16.129 1.00 94.00 83 ARG A O 1
ATOM 654 N N . GLY A 1 84 ? -13.301 1.307 -14.901 1.00 90.94 84 GLY A N 1
ATOM 655 C CA . GLY A 1 84 ? -12.656 1.040 -13.608 1.00 90.94 84 GLY A CA 1
ATOM 656 C C . GLY A 1 84 ? -12.559 -0.450 -13.254 1.00 90.94 84 GLY A C 1
ATOM 657 O O . GLY A 1 84 ? -11.529 -0.902 -12.761 1.00 90.94 84 GLY A O 1
ATOM 658 N N . ALA A 1 85 ? -13.590 -1.243 -13.561 1.00 90.00 85 ALA A N 1
ATOM 659 C CA . ALA A 1 85 ? -13.568 -2.689 -13.320 1.00 90.00 85 ALA A CA 1
ATOM 660 C C . ALA A 1 85 ? -12.511 -3.413 -14.175 1.00 90.00 85 ALA A C 1
ATOM 662 O O . ALA A 1 85 ? -11.796 -4.279 -13.674 1.00 90.00 85 ALA A O 1
ATOM 663 N N . GLU A 1 86 ? -12.380 -3.023 -15.445 1.00 93.88 86 GLU A N 1
ATOM 664 C CA . GLU A 1 86 ? -11.354 -3.557 -16.342 1.00 93.88 86 GLU A CA 1
ATOM 665 C C . GLU A 1 86 ? -9.953 -3.161 -15.879 1.00 93.88 86 GLU A C 1
ATOM 667 O O . GLU A 1 86 ? -9.055 -3.998 -15.841 1.00 93.88 86 GLU A O 1
ATOM 672 N N . ALA A 1 87 ? -9.777 -1.907 -15.466 1.00 94.62 87 ALA A N 1
ATOM 673 C CA . ALA A 1 87 ? -8.518 -1.436 -14.915 1.00 94.62 87 ALA A CA 1
ATOM 674 C C . ALA A 1 87 ? -8.128 -2.220 -13.647 1.00 94.62 87 ALA A C 1
ATOM 676 O O . ALA A 1 87 ? -6.990 -2.657 -13.530 1.00 94.62 87 ALA A O 1
ATOM 677 N N . LEU A 1 88 ? -9.055 -2.496 -12.723 1.00 92.44 88 LEU A N 1
ATOM 678 C CA . LEU A 1 88 ? -8.748 -3.331 -11.552 1.00 92.44 88 LEU A CA 1
ATOM 679 C C . LEU A 1 88 ? -8.361 -4.768 -11.926 1.00 92.44 88 LEU A C 1
ATOM 681 O O . LEU A 1 88 ? -7.435 -5.315 -11.330 1.00 92.44 88 LEU A O 1
ATOM 685 N N . SER A 1 89 ? -9.030 -5.367 -12.915 1.00 92.56 89 SER A N 1
ATOM 686 C CA . SER A 1 89 ? -8.656 -6.694 -13.423 1.00 92.56 89 SER A CA 1
ATOM 687 C C . SER A 1 89 ? -7.241 -6.678 -14.002 1.00 92.56 89 SER A C 1
ATOM 689 O O . SER A 1 89 ? -6.398 -7.480 -13.608 1.00 92.56 89 SER A O 1
ATOM 691 N N . ALA A 1 90 ? -6.950 -5.698 -14.862 1.00 94.50 90 ALA A N 1
ATOM 692 C CA . ALA A 1 90 ? -5.629 -5.509 -15.448 1.00 94.50 90 ALA A CA 1
ATOM 693 C C . ALA A 1 90 ? -4.554 -5.243 -14.384 1.00 94.50 90 ALA A C 1
ATOM 695 O O . ALA A 1 90 ? -3.426 -5.700 -14.523 1.00 94.50 90 ALA A O 1
ATOM 696 N N . ALA A 1 91 ? -4.880 -4.526 -13.306 1.00 94.88 91 ALA A N 1
ATOM 697 C CA . ALA A 1 91 ? -3.961 -4.320 -12.194 1.00 94.88 91 ALA A CA 1
ATOM 698 C C . ALA A 1 91 ? -3.598 -5.640 -11.502 1.00 94.88 91 ALA A C 1
ATOM 700 O O . ALA A 1 91 ? -2.431 -5.842 -11.180 1.00 94.88 91 ALA A O 1
ATOM 701 N N . GLY A 1 92 ? -4.570 -6.540 -11.311 1.00 94.69 92 GLY A N 1
ATOM 702 C CA . GLY A 1 92 ? -4.328 -7.880 -10.774 1.00 94.69 92 GLY A CA 1
ATOM 703 C C . GLY A 1 92 ? -3.363 -8.685 -11.642 1.00 94.69 92 GLY A C 1
ATOM 704 O O . GLY A 1 92 ? -2.364 -9.181 -11.131 1.00 94.69 92 GLY A O 1
ATOM 705 N N . GLU A 1 93 ? -3.591 -8.715 -12.958 1.00 93.56 93 GLU A N 1
ATOM 706 C CA . GLU A 1 93 ? -2.692 -9.379 -13.918 1.00 93.56 93 GLU A CA 1
ATOM 707 C C . GLU A 1 93 ? -1.269 -8.802 -13.874 1.00 93.56 93 GLU A C 1
ATOM 709 O O . GLU A 1 93 ? -0.281 -9.533 -13.940 1.00 93.56 93 GLU A O 1
ATOM 714 N N . VAL A 1 94 ? -1.146 -7.477 -13.745 1.00 92.50 94 VAL A N 1
ATOM 715 C CA . VAL A 1 94 ? 0.153 -6.799 -13.644 1.00 92.50 94 VAL A CA 1
ATOM 716 C C . VAL A 1 94 ? 0.862 -7.151 -12.340 1.00 92.50 94 VAL A C 1
ATOM 718 O O . VAL A 1 94 ? 2.064 -7.388 -12.368 1.00 92.50 94 VAL A O 1
ATOM 721 N N . ILE A 1 95 ? 0.149 -7.207 -11.214 1.00 93.75 95 ILE A N 1
ATOM 722 C CA . ILE A 1 95 ? 0.721 -7.579 -9.912 1.00 93.75 95 ILE A CA 1
ATOM 723 C C . ILE A 1 95 ? 1.175 -9.045 -9.917 1.00 93.75 95 ILE A C 1
ATOM 725 O O . ILE A 1 95 ? 2.262 -9.341 -9.429 1.00 93.75 95 ILE A O 1
ATOM 729 N N . GLU A 1 96 ? 0.385 -9.949 -10.499 1.00 93.44 96 GLU A N 1
ATOM 730 C CA . GLU A 1 96 ? 0.737 -11.369 -10.638 1.00 93.44 96 GLU A CA 1
ATOM 731 C C . GLU A 1 96 ? 1.949 -11.579 -11.540 1.00 93.44 96 GLU A C 1
ATOM 733 O O . GLU A 1 96 ? 2.816 -12.393 -11.231 1.00 93.44 96 GLU A O 1
ATOM 738 N N . ARG A 1 97 ? 2.037 -10.827 -12.641 1.00 89.00 97 ARG A N 1
ATOM 739 C CA . ARG A 1 97 ? 3.142 -10.948 -13.595 1.00 89.00 97 ARG A CA 1
ATOM 740 C C . ARG A 1 97 ? 4.411 -10.231 -13.139 1.00 89.00 97 ARG A C 1
ATOM 742 O O . ARG A 1 97 ? 5.505 -10.703 -13.429 1.00 89.00 97 ARG A O 1
ATOM 749 N N . TYR A 1 98 ? 4.269 -9.091 -12.469 1.00 88.94 98 TYR A N 1
ATOM 750 C CA . TYR A 1 98 ? 5.369 -8.215 -12.070 1.00 88.94 98 TYR A CA 1
ATOM 751 C C . TYR A 1 98 ? 5.226 -7.774 -10.605 1.00 88.94 98 TYR A C 1
ATOM 753 O O . TYR A 1 98 ? 5.008 -6.590 -10.344 1.00 88.94 98 TYR A O 1
ATOM 761 N N . PRO A 1 99 ? 5.407 -8.666 -9.614 1.00 90.19 99 PRO A N 1
ATOM 762 C CA . PRO A 1 99 ? 5.178 -8.350 -8.196 1.00 90.19 99 PRO A CA 1
ATOM 763 C C . PRO A 1 99 ? 5.900 -7.095 -7.683 1.00 90.19 99 PRO A C 1
ATOM 765 O O . PRO A 1 99 ? 5.409 -6.388 -6.802 1.00 90.19 99 PRO A O 1
ATOM 768 N N . ARG A 1 100 ? 7.059 -6.766 -8.270 1.00 89.00 100 ARG A N 1
ATOM 769 C CA . ARG A 1 100 ? 7.853 -5.573 -7.936 1.00 89.00 100 ARG A CA 1
ATOM 770 C C . ARG A 1 100 ? 7.115 -4.251 -8.152 1.00 89.00 100 ARG A C 1
ATOM 772 O O . ARG A 1 100 ? 7.494 -3.264 -7.533 1.00 89.00 100 ARG A O 1
ATOM 779 N N . VAL A 1 101 ? 6.046 -4.199 -8.952 1.00 90.44 101 VAL A N 1
ATOM 780 C CA . VAL A 1 101 ? 5.227 -2.977 -9.094 1.00 90.44 101 VAL A CA 1
ATOM 781 C C . VAL A 1 101 ? 4.639 -2.510 -7.760 1.00 90.44 101 VAL A C 1
ATOM 783 O O . VAL A 1 101 ? 4.388 -1.321 -7.588 1.00 90.44 101 VAL A O 1
ATOM 786 N N . LEU A 1 102 ? 4.481 -3.413 -6.786 1.00 91.75 102 LEU A N 1
ATOM 787 C CA . LEU A 1 102 ? 4.015 -3.081 -5.441 1.00 91.75 102 LEU A CA 1
ATOM 788 C C . LEU A 1 102 ? 5.012 -2.215 -4.656 1.00 91.75 102 LEU A C 1
ATOM 790 O O . LEU A 1 102 ? 4.621 -1.580 -3.680 1.00 91.75 102 LEU A O 1
ATOM 794 N N . THR A 1 103 ? 6.283 -2.141 -5.073 1.00 89.94 103 THR A N 1
ATOM 795 C CA . THR A 1 103 ? 7.258 -1.209 -4.483 1.00 89.94 103 THR A CA 1
ATOM 796 C C . THR A 1 103 ? 7.136 0.204 -5.060 1.00 89.94 103 THR A C 1
ATOM 798 O O . THR A 1 103 ? 7.833 1.107 -4.602 1.00 89.94 103 THR A O 1
ATOM 801 N N . ASN A 1 104 ? 6.304 0.411 -6.087 1.00 90.00 104 ASN A N 1
ATOM 802 C CA . ASN A 1 104 ? 6.119 1.700 -6.740 1.00 90.00 104 ASN A CA 1
ATOM 803 C C . ASN A 1 104 ? 4.911 2.442 -6.142 1.00 90.00 104 ASN A C 1
ATOM 805 O O . ASN A 1 104 ? 3.756 2.045 -6.303 1.00 90.00 104 ASN A O 1
ATOM 809 N N . PHE A 1 105 ? 5.186 3.563 -5.476 1.00 86.62 105 PHE A N 1
ATOM 810 C CA . PHE A 1 105 ? 4.166 4.385 -4.824 1.00 86.62 105 PHE A CA 1
ATOM 811 C C . PHE A 1 105 ? 3.127 4.960 -5.794 1.00 86.62 105 PHE A C 1
ATOM 813 O O . PHE A 1 105 ? 1.942 5.002 -5.467 1.00 86.62 105 PHE A O 1
ATOM 820 N N . ASP A 1 106 ? 3.547 5.381 -6.990 1.00 86.38 106 ASP A N 1
ATOM 821 C CA . ASP A 1 106 ? 2.642 5.915 -8.008 1.00 86.38 106 ASP A CA 1
ATOM 822 C C . ASP A 1 106 ? 1.671 4.853 -8.515 1.00 86.38 106 ASP A C 1
ATOM 824 O O . ASP A 1 106 ? 0.493 5.149 -8.730 1.00 86.38 106 ASP A O 1
ATOM 828 N N . PHE A 1 107 ? 2.144 3.616 -8.671 1.00 92.25 107 PHE A N 1
ATOM 829 C CA . PHE A 1 107 ? 1.297 2.485 -9.027 1.00 92.25 107 PHE A CA 1
ATOM 830 C C . PHE A 1 107 ? 0.235 2.247 -7.947 1.00 92.25 107 PHE A C 1
ATOM 832 O O . PHE A 1 107 ? -0.956 2.248 -8.251 1.00 92.25 107 PHE A O 1
ATOM 839 N N . LEU A 1 108 ? 0.636 2.162 -6.674 1.00 93.50 108 LEU A N 1
ATOM 840 C CA . LEU A 1 108 ? -0.296 2.004 -5.549 1.00 93.50 108 LEU A CA 1
ATOM 841 C C . LEU A 1 108 ? -1.307 3.155 -5.453 1.00 93.50 108 LEU A C 1
ATOM 843 O O . LEU A 1 108 ? -2.503 2.914 -5.288 1.00 93.50 108 LEU A O 1
ATOM 847 N N . ARG A 1 109 ? -0.853 4.404 -5.617 1.00 92.81 109 ARG A N 1
ATOM 848 C CA . ARG A 1 109 ? -1.722 5.589 -5.653 1.00 92.81 109 ARG A CA 1
ATOM 849 C C . ARG A 1 109 ? -2.738 5.489 -6.791 1.00 92.81 109 ARG A C 1
ATOM 851 O O . ARG A 1 109 ? -3.912 5.793 -6.591 1.00 92.81 109 ARG A O 1
ATOM 858 N N . THR A 1 110 ? -2.319 5.018 -7.963 1.00 93.19 110 THR A N 1
ATOM 859 C CA . THR A 1 110 ? -3.200 4.815 -9.125 1.00 93.19 110 THR A CA 1
ATOM 860 C C . THR A 1 110 ? -4.303 3.799 -8.832 1.00 93.19 110 THR A C 1
ATOM 862 O O . THR A 1 110 ? -5.453 4.037 -9.195 1.00 93.19 110 THR A O 1
ATOM 865 N N . LEU A 1 111 ? -4.009 2.720 -8.095 1.00 94.19 111 LEU A N 1
ATOM 866 C CA . LEU A 1 111 ? -5.033 1.745 -7.693 1.00 94.19 111 LEU A CA 1
ATOM 867 C C . LEU A 1 111 ? -6.159 2.387 -6.876 1.00 94.19 111 LEU A C 1
ATOM 869 O O . LEU A 1 111 ? -7.315 2.011 -7.049 1.00 94.19 111 LEU A O 1
ATOM 873 N N . THR A 1 112 ? -5.854 3.385 -6.040 1.00 94.56 112 THR A N 1
ATOM 874 C CA . THR A 1 112 ? -6.880 4.117 -5.272 1.00 94.56 112 THR A CA 1
ATOM 875 C C . THR A 1 112 ? -7.822 4.909 -6.182 1.00 94.56 112 THR A C 1
ATOM 877 O O . THR A 1 112 ? -9.037 4.882 -5.992 1.00 94.56 112 THR A O 1
ATOM 880 N N . LEU A 1 113 ? -7.278 5.557 -7.219 1.00 91.69 113 LEU A N 1
ATOM 881 C CA . LEU A 1 113 ? -8.048 6.336 -8.191 1.00 91.69 113 LEU A CA 1
ATOM 882 C C . LEU A 1 113 ? -8.956 5.432 -9.023 1.00 91.69 113 LEU A C 1
ATOM 884 O O . LEU A 1 113 ? -10.135 5.724 -9.211 1.00 91.69 113 LEU A O 1
ATOM 888 N N . VAL A 1 114 ? -8.409 4.309 -9.484 1.00 92.38 114 VAL A N 1
ATOM 889 C CA . VAL A 1 114 ? -9.143 3.327 -10.278 1.00 92.38 114 VAL A CA 1
ATOM 890 C C . VAL A 1 114 ? -10.235 2.651 -9.447 1.00 92.38 114 VAL A C 1
ATOM 892 O O . VAL A 1 114 ? -11.362 2.519 -9.921 1.00 92.38 114 VAL A O 1
ATOM 895 N N . ALA A 1 115 ? -9.937 2.264 -8.202 1.00 93.12 115 ALA A N 1
ATOM 896 C CA . ALA A 1 115 ? -10.918 1.661 -7.302 1.00 93.12 115 ALA A CA 1
ATOM 897 C C . ALA A 1 115 ? -12.081 2.616 -7.008 1.00 93.12 115 ALA A C 1
ATOM 899 O O . ALA A 1 115 ? -13.240 2.212 -7.092 1.00 93.12 115 ALA A O 1
ATOM 900 N N . ARG A 1 116 ? -11.779 3.899 -6.767 1.00 91.81 116 ARG A N 1
ATOM 901 C CA . ARG A 1 116 ? -12.791 4.955 -6.642 1.00 91.81 116 ARG A CA 1
ATOM 902 C C . ARG A 1 116 ? -13.638 5.087 -7.909 1.00 91.81 116 ARG A C 1
ATOM 904 O O . ARG A 1 116 ? -14.862 5.130 -7.822 1.00 91.81 116 ARG A O 1
ATOM 911 N N . GLY A 1 117 ? -13.002 5.138 -9.081 1.00 87.62 117 GLY A N 1
ATOM 912 C CA . GLY A 1 117 ? -13.686 5.255 -10.374 1.00 87.62 117 GLY A CA 1
ATOM 913 C C . GLY A 1 117 ? -14.572 4.053 -10.718 1.00 87.62 117 GLY A C 1
ATOM 914 O O . GLY A 1 117 ? -15.556 4.205 -11.432 1.00 87.62 117 GLY A O 1
ATOM 915 N N . ALA A 1 118 ? -14.272 2.870 -10.175 1.00 88.50 118 ALA A N 1
ATOM 916 C CA . ALA A 1 118 ? -15.107 1.679 -10.326 1.00 88.50 118 ALA A CA 1
ATOM 917 C C . ALA A 1 118 ? -16.413 1.730 -9.502 1.00 88.50 118 ALA A C 1
ATOM 919 O O . ALA A 1 118 ? -17.275 0.875 -9.694 1.00 88.50 118 ALA A O 1
ATOM 920 N N . GLY A 1 119 ? -16.567 2.699 -8.589 1.00 83.38 119 GLY A N 1
ATOM 921 C CA . GLY A 1 119 ? -17.785 2.894 -7.793 1.00 83.38 119 GLY A CA 1
ATOM 922 C C . GLY A 1 119 ? -17.984 1.898 -6.643 1.00 83.38 119 GLY A C 1
ATOM 923 O O . GLY A 1 119 ? -19.034 1.910 -6.005 1.00 83.38 119 GLY A O 1
ATOM 924 N N . ASP A 1 120 ? -16.992 1.054 -6.351 1.00 88.06 120 ASP A N 1
ATOM 925 C CA . ASP A 1 120 ? -17.021 0.096 -5.243 1.00 88.06 120 ASP A CA 1
ATOM 926 C C . ASP A 1 120 ? -16.276 0.682 -4.033 1.00 88.06 120 ASP A C 1
ATOM 928 O O . ASP A 1 120 ? -15.045 0.652 -3.957 1.00 88.06 120 ASP A O 1
ATOM 932 N N . GLY A 1 121 ? -17.036 1.230 -3.080 1.00 92.12 121 GLY A N 1
ATOM 933 C CA . GLY A 1 121 ? -16.482 1.872 -1.885 1.00 92.12 121 GLY A CA 1
ATOM 934 C C . GLY A 1 121 ? -15.633 0.938 -1.017 1.00 92.12 121 GLY A C 1
ATOM 935 O O . GLY A 1 121 ? -14.636 1.375 -0.445 1.00 92.12 121 GLY A O 1
ATOM 936 N N . ALA A 1 122 ? -15.957 -0.359 -0.964 1.00 93.06 122 ALA A N 1
ATOM 937 C CA . ALA A 1 122 ? -15.164 -1.323 -0.206 1.00 93.06 122 ALA A CA 1
ATOM 938 C C . ALA A 1 122 ? -13.796 -1.549 -0.865 1.00 93.06 122 ALA A C 1
ATOM 940 O O . ALA A 1 122 ? -12.773 -1.601 -0.178 1.00 93.06 122 ALA A O 1
ATOM 941 N N . ARG A 1 123 ? -13.753 -1.626 -2.202 1.00 92.81 123 ARG A N 1
ATOM 942 C CA . ARG A 1 123 ? -12.485 -1.697 -2.950 1.00 92.81 123 ARG A CA 1
ATOM 943 C C . ARG A 1 123 ? -11.682 -0.411 -2.854 1.00 92.81 123 ARG A C 1
ATOM 945 O O . ARG A 1 123 ? -10.458 -0.481 -2.796 1.00 92.81 123 ARG A O 1
ATOM 952 N N . GLU A 1 124 ? -12.341 0.743 -2.826 1.00 95.31 124 GLU A N 1
ATOM 953 C CA . GLU A 1 124 ? -11.664 2.023 -2.625 1.00 95.31 124 GLU A CA 1
ATOM 954 C C . GLU A 1 124 ? -10.957 2.068 -1.265 1.00 95.31 124 GLU A C 1
ATOM 956 O O . GLU A 1 124 ? -9.756 2.338 -1.216 1.00 95.31 124 GLU A O 1
ATOM 961 N N . LEU A 1 125 ? -11.654 1.726 -0.177 1.00 96.75 125 LEU A N 1
ATOM 962 C CA . LEU A 1 125 ? -11.053 1.663 1.160 1.00 96.75 125 LEU A CA 1
ATOM 963 C C . LEU A 1 125 ? -9.940 0.613 1.242 1.00 96.75 125 LEU A C 1
ATOM 965 O O . LEU A 1 125 ? -8.899 0.872 1.843 1.00 96.75 125 LEU A O 1
ATOM 969 N N . ALA A 1 126 ? -10.108 -0.538 0.586 1.00 95.56 126 ALA A N 1
ATOM 970 C CA . ALA A 1 126 ? -9.067 -1.558 0.491 1.00 95.56 126 ALA A CA 1
ATOM 971 C C . ALA A 1 126 ? -7.804 -1.040 -0.221 1.00 95.56 126 ALA A C 1
ATOM 973 O O . ALA A 1 126 ? -6.688 -1.253 0.257 1.00 95.56 126 ALA A O 1
ATOM 974 N N . ALA A 1 127 ? -7.965 -0.332 -1.343 1.00 96.00 127 ALA A N 1
ATOM 975 C CA . ALA A 1 127 ? -6.855 0.268 -2.080 1.00 96.00 127 ALA A CA 1
ATOM 976 C C . ALA A 1 127 ? -6.172 1.385 -1.275 1.00 96.00 127 ALA A C 1
ATOM 978 O O . ALA A 1 127 ? -4.944 1.457 -1.253 1.00 96.00 127 ALA A O 1
ATOM 979 N N . LEU A 1 128 ? -6.944 2.226 -0.580 1.00 97.31 128 LEU A N 1
ATOM 980 C CA . LEU A 1 128 ? -6.423 3.289 0.283 1.00 97.31 128 LEU A CA 1
ATOM 981 C C . LEU A 1 128 ? -5.642 2.729 1.475 1.00 97.31 128 LEU A C 1
ATOM 983 O O . LEU A 1 128 ? -4.525 3.178 1.729 1.00 97.31 128 LEU A O 1
ATOM 987 N N . ALA A 1 129 ? -6.174 1.711 2.158 1.00 96.50 129 ALA A N 1
ATOM 988 C CA . ALA A 1 129 ? -5.467 1.017 3.232 1.00 96.50 129 ALA A CA 1
ATOM 989 C C . ALA A 1 129 ? -4.154 0.404 2.723 1.00 96.50 129 ALA A C 1
ATOM 991 O O . ALA A 1 129 ? -3.118 0.528 3.373 1.00 96.50 129 ALA A O 1
ATOM 992 N N . GLN A 1 130 ? -4.172 -0.201 1.531 1.00 95.25 130 GLN A N 1
ATOM 993 C CA . GLN A 1 130 ? -2.980 -0.783 0.917 1.00 95.25 130 GLN A CA 1
ATOM 994 C C . GLN A 1 130 ? -1.926 0.274 0.572 1.00 95.25 130 GLN A C 1
ATOM 996 O O . GLN A 1 130 ? -0.739 0.081 0.845 1.00 95.25 130 GLN A O 1
ATOM 1001 N N . TRP A 1 131 ? -2.350 1.390 -0.020 1.00 96.12 131 TRP A N 1
ATOM 1002 C CA . TRP A 1 131 ? -1.462 2.496 -0.363 1.00 96.12 131 TRP A CA 1
ATOM 1003 C C . TRP A 1 131 ? -0.860 3.134 0.889 1.00 96.12 131 TRP A C 1
ATOM 1005 O O . TRP A 1 131 ? 0.341 3.395 0.914 1.00 96.12 131 TRP A O 1
ATOM 1015 N N . TYR A 1 132 ? -1.648 3.305 1.951 1.00 96.19 132 TYR A N 1
ATOM 1016 C CA . TYR A 1 132 ? -1.146 3.783 3.234 1.00 96.19 132 TYR A CA 1
ATOM 1017 C C . TYR A 1 132 ? -0.144 2.806 3.854 1.00 96.19 132 TYR A C 1
ATOM 1019 O O . TYR A 1 132 ? 0.955 3.215 4.219 1.00 96.19 132 TYR A O 1
ATOM 1027 N N . ALA A 1 133 ? -0.463 1.511 3.895 1.00 94.94 133 ALA A N 1
ATOM 1028 C CA . ALA A 1 133 ? 0.400 0.481 4.468 1.00 94.94 133 ALA A CA 1
ATOM 1029 C C . ALA A 1 133 ? 1.780 0.394 3.791 1.00 94.94 133 ALA A C 1
ATOM 1031 O O . ALA A 1 133 ? 2.800 0.290 4.471 1.00 94.94 133 ALA A O 1
ATOM 1032 N N . LEU A 1 134 ? 1.821 0.435 2.457 1.00 93.81 134 LEU A N 1
ATOM 1033 C CA . LEU A 1 134 ? 3.056 0.210 1.692 1.00 93.81 134 LEU A CA 1
ATOM 1034 C C . LEU A 1 134 ? 3.777 1.498 1.300 1.00 93.81 134 LEU A C 1
ATOM 1036 O O . LEU A 1 134 ? 4.987 1.476 1.068 1.00 93.81 134 LEU A O 1
ATOM 1040 N N . GLY A 1 135 ? 3.039 2.602 1.187 1.00 89.75 135 GLY A N 1
ATOM 1041 C CA . GLY A 1 135 ? 3.571 3.860 0.693 1.00 89.75 135 GLY A CA 1
ATOM 1042 C C . GLY A 1 135 ? 4.568 4.513 1.645 1.00 89.75 135 GLY A C 1
ATOM 1043 O O . GLY A 1 135 ? 4.811 4.046 2.763 1.00 89.75 135 GLY A O 1
ATOM 1044 N N . ASP A 1 136 ? 5.153 5.615 1.188 1.00 84.94 136 ASP A N 1
ATOM 1045 C CA . ASP A 1 136 ? 6.213 6.298 1.918 1.00 84.94 136 ASP A CA 1
ATOM 1046 C C . ASP A 1 136 ? 5.767 6.811 3.294 1.00 84.94 136 ASP A C 1
ATOM 1048 O O . ASP A 1 136 ? 4.587 6.999 3.594 1.00 84.94 136 ASP A O 1
ATOM 1052 N N . PHE A 1 137 ? 6.755 6.998 4.162 1.00 85.56 137 PHE A N 1
ATOM 1053 C CA . PHE A 1 137 ? 6.604 7.501 5.528 1.00 85.56 137 PHE A CA 1
ATOM 1054 C C . PHE A 1 137 ? 7.134 8.935 5.680 1.00 85.56 137 PHE A C 1
ATOM 1056 O O . PHE A 1 137 ? 7.307 9.415 6.795 1.00 85.56 137 PHE A O 1
ATOM 1063 N N . ASN A 1 138 ? 7.414 9.629 4.570 1.00 90.12 138 ASN A N 1
ATOM 1064 C CA . ASN A 1 138 ? 7.732 11.054 4.622 1.00 90.12 138 ASN A CA 1
ATOM 1065 C C . ASN A 1 138 ? 6.460 11.880 4.892 1.00 90.12 138 ASN A C 1
ATOM 1067 O O . ASN A 1 138 ? 5.348 11.450 4.583 1.00 90.12 138 ASN A O 1
ATOM 1071 N N . GLU A 1 139 ? 6.631 13.071 5.464 1.00 90.75 139 GLU A N 1
ATOM 1072 C CA . GLU A 1 139 ? 5.519 13.914 5.918 1.00 90.75 139 GLU A CA 1
ATOM 1073 C C . GLU A 1 139 ? 4.529 14.255 4.794 1.00 90.75 139 GLU A C 1
ATOM 1075 O O . GLU A 1 139 ? 3.318 14.201 4.998 1.00 90.75 139 GLU A O 1
ATOM 1080 N N . GLN A 1 140 ? 5.036 14.565 3.598 1.00 93.94 140 GLN A N 1
ATOM 1081 C CA . GLN A 1 140 ? 4.205 14.911 2.447 1.00 93.94 140 GLN A CA 1
ATOM 1082 C C . GLN A 1 140 ? 3.317 13.735 2.023 1.00 93.94 140 GLN A C 1
ATOM 1084 O O . GLN A 1 140 ? 2.115 13.913 1.840 1.00 93.94 140 GLN A O 1
ATOM 1089 N N . ALA A 1 141 ? 3.896 12.539 1.896 1.00 92.88 141 ALA A N 1
ATOM 1090 C CA . ALA A 1 141 ? 3.166 11.333 1.528 1.00 92.88 141 ALA A CA 1
ATOM 1091 C C . ALA A 1 141 ? 2.141 10.955 2.603 1.00 92.88 141 ALA A C 1
ATOM 1093 O O . ALA A 1 141 ? 0.992 10.679 2.273 1.00 92.88 141 ALA A O 1
ATOM 1094 N N . LEU A 1 142 ? 2.524 10.993 3.884 1.00 94.88 142 LEU A N 1
ATOM 1095 C CA . LEU A 1 142 ? 1.608 10.687 4.984 1.00 94.88 142 LEU A CA 1
ATOM 1096 C C . LEU A 1 142 ? 0.413 11.636 4.997 1.00 94.88 142 LEU A C 1
ATOM 1098 O O . LEU A 1 142 ? -0.712 11.167 5.125 1.00 94.88 142 LEU A O 1
ATOM 1102 N N . ARG A 1 143 ? 0.651 12.937 4.811 1.00 95.69 143 ARG A N 1
ATOM 1103 C CA . ARG A 1 143 ? -0.406 13.946 4.732 1.00 95.69 143 ARG A CA 1
ATOM 1104 C C . ARG A 1 143 ? -1.360 13.672 3.573 1.00 95.69 143 ARG A C 1
ATOM 1106 O O . ARG A 1 143 ? -2.562 13.602 3.787 1.00 95.69 143 ARG A O 1
ATOM 1113 N N . GLU A 1 144 ? -0.830 13.448 2.370 1.00 95.88 144 GLU A N 1
ATOM 1114 C CA . GLU A 1 144 ? -1.664 13.147 1.201 1.00 95.88 144 GLU A CA 1
ATOM 1115 C C . GLU A 1 144 ? -2.517 11.888 1.426 1.00 95.88 144 GLU A C 1
ATOM 1117 O O . GLU A 1 144 ? -3.700 11.844 1.080 1.00 95.88 144 GLU A O 1
ATOM 1122 N N . GLN A 1 145 ? -1.921 10.849 2.009 1.00 96.81 145 GLN A N 1
ATOM 1123 C CA . GLN A 1 145 ? -2.618 9.598 2.264 1.00 96.81 145 GLN A CA 1
ATOM 1124 C C . GLN A 1 145 ? -3.716 9.756 3.318 1.00 96.81 145 GLN A C 1
ATOM 1126 O O . GLN A 1 145 ? -4.837 9.298 3.088 1.00 96.81 145 GLN A O 1
ATOM 1131 N N . THR A 1 146 ? -3.424 10.391 4.457 1.00 97.38 146 THR A N 1
ATOM 1132 C CA . THR A 1 146 ? -4.402 10.564 5.540 1.00 97.38 146 THR A CA 1
ATOM 1133 C C . THR A 1 146 ? -5.539 11.495 5.135 1.00 97.38 146 THR A C 1
ATOM 1135 O O . THR A 1 146 ? -6.686 11.200 5.469 1.00 97.38 146 THR A O 1
ATOM 1138 N N . GLU A 1 147 ? -5.266 12.550 4.360 1.00 97.75 147 GLU A N 1
ATOM 1139 C CA . GLU A 1 147 ? -6.291 13.429 3.782 1.00 97.75 147 GLU A CA 1
ATOM 1140 C C . GLU A 1 147 ? -7.241 12.639 2.875 1.00 97.75 147 GLU A C 1
ATOM 1142 O O . GLU A 1 147 ? -8.450 12.620 3.110 1.00 97.75 147 GLU A O 1
ATOM 1147 N N . ARG A 1 148 ? -6.709 11.892 1.897 1.00 97.69 148 ARG A N 1
ATOM 1148 C CA . ARG A 1 148 ? -7.534 11.096 0.970 1.00 97.69 148 ARG A CA 1
ATOM 1149 C C . ARG A 1 148 ? -8.320 9.989 1.670 1.00 97.69 148 ARG A C 1
ATOM 1151 O O . ARG A 1 148 ? -9.461 9.723 1.297 1.00 97.69 148 ARG A O 1
ATOM 1158 N N . ILE A 1 149 ? -7.734 9.344 2.680 1.00 98.19 149 ILE A N 1
ATOM 1159 C CA . ILE A 1 149 ? -8.441 8.365 3.514 1.00 98.19 149 ILE A CA 1
ATOM 1160 C C . ILE A 1 149 ? -9.582 9.040 4.275 1.00 98.19 149 ILE A C 1
ATOM 1162 O O . ILE A 1 149 ? -10.703 8.536 4.255 1.00 98.19 149 ILE A O 1
ATOM 1166 N N . GLY A 1 150 ? -9.314 10.173 4.929 1.00 98.06 150 GLY A N 1
ATOM 1167 C CA . GLY A 1 150 ? -10.316 10.921 5.682 1.00 98.06 150 GLY A CA 1
ATOM 1168 C C . GLY A 1 150 ? -11.486 11.359 4.801 1.00 98.06 150 GLY A C 1
ATOM 1169 O O . GLY A 1 150 ? -12.640 11.162 5.176 1.00 98.06 150 GLY A O 1
ATOM 1170 N N . GLU A 1 151 ? -11.203 11.870 3.601 1.00 98.19 151 GLU A N 1
ATOM 1171 C CA . GLU A 1 151 ? -12.215 12.220 2.597 1.00 98.19 151 GLU A CA 1
ATOM 1172 C C . GLU A 1 151 ? -13.045 11.008 2.152 1.00 98.19 151 GLU A C 1
ATOM 1174 O O . GLU A 1 151 ? -14.272 11.097 2.038 1.00 98.19 151 GLU A O 1
ATOM 1179 N N . ALA A 1 152 ? -12.396 9.869 1.897 1.00 97.88 152 ALA A N 1
ATOM 1180 C CA . ALA A 1 152 ? -13.082 8.649 1.488 1.00 97.88 152 ALA A CA 1
ATOM 1181 C C . ALA A 1 152 ? -13.978 8.103 2.604 1.00 97.88 152 ALA A C 1
ATOM 1183 O O . ALA A 1 152 ? -15.146 7.822 2.347 1.00 97.88 152 ALA A O 1
ATOM 1184 N N . LEU A 1 153 ? -13.480 8.024 3.840 1.00 98.12 153 LEU A N 1
ATOM 1185 C CA . LEU A 1 153 ? -14.266 7.601 5.003 1.00 98.12 153 LEU A CA 1
ATOM 1186 C C . LEU A 1 153 ? -15.438 8.549 5.259 1.00 98.12 153 LEU A C 1
ATOM 1188 O O . LEU A 1 153 ? -16.559 8.089 5.456 1.00 98.12 153 LEU A O 1
ATOM 1192 N N . LEU A 1 154 ? -15.220 9.865 5.175 1.00 97.94 154 LEU A N 1
ATOM 1193 C CA . LEU A 1 154 ? -16.285 10.859 5.315 1.00 97.94 154 LEU A CA 1
ATOM 1194 C C . LEU A 1 154 ? -17.403 10.633 4.291 1.00 97.94 154 LEU A C 1
ATOM 1196 O O . LEU A 1 154 ? -18.580 10.718 4.637 1.00 97.94 154 LEU A O 1
ATOM 1200 N N . ARG A 1 155 ? -17.042 10.343 3.038 1.00 97.25 155 ARG A N 1
ATOM 1201 C CA . ARG A 1 155 ? -17.997 10.127 1.946 1.00 97.25 155 ARG A CA 1
ATOM 1202 C C . ARG A 1 155 ? -18.691 8.764 2.004 1.00 97.25 155 ARG A C 1
ATOM 1204 O O . ARG A 1 155 ? -19.867 8.691 1.666 1.00 97.25 155 ARG A O 1
ATOM 1211 N N . LEU A 1 156 ? -17.967 7.700 2.345 1.00 96.38 156 LEU A N 1
ATOM 1212 C CA . LEU A 1 156 ? -18.446 6.314 2.263 1.00 96.38 156 LEU A CA 1
ATOM 1213 C C . LEU A 1 156 ? -19.121 5.838 3.554 1.00 96.38 156 LEU A C 1
ATOM 1215 O O . LEU A 1 156 ? -20.094 5.094 3.491 1.00 96.38 156 LEU A O 1
ATOM 1219 N N . GLU A 1 157 ? -18.618 6.274 4.708 1.00 96.12 157 GLU A N 1
ATOM 1220 C CA . GLU A 1 157 ? -19.036 5.793 6.033 1.00 96.12 157 GLU A CA 1
ATOM 1221 C C . GLU A 1 157 ? -19.518 6.923 6.965 1.00 96.12 157 GLU A C 1
ATOM 1223 O O . GLU A 1 157 ? -20.120 6.667 8.008 1.00 96.12 157 GLU A O 1
ATOM 1228 N N . GLY A 1 158 ? -19.304 8.187 6.584 1.00 96.88 158 GLY A N 1
ATOM 1229 C CA . GLY A 1 158 ? -19.780 9.368 7.299 1.00 96.88 158 GLY A CA 1
ATOM 1230 C C . GLY A 1 158 ? -18.757 9.995 8.263 1.00 96.88 158 GLY A C 1
ATOM 1231 O O . GLY A 1 158 ? -17.650 9.486 8.455 1.00 96.88 158 GLY A O 1
ATOM 1232 N N . PRO A 1 159 ? -19.117 11.120 8.916 1.00 97.31 159 PRO A N 1
ATOM 1233 C CA . PRO A 1 159 ? -18.186 11.903 9.737 1.00 97.31 159 PRO A CA 1
ATOM 1234 C C . PRO A 1 159 ? -17.588 11.143 10.926 1.00 97.31 159 PRO A C 1
ATOM 1236 O O . PRO A 1 159 ? -16.455 11.410 11.320 1.00 97.31 159 PRO A O 1
ATOM 1239 N N . GLY A 1 160 ? -18.337 10.192 11.494 1.00 97.56 160 GLY A N 1
ATOM 1240 C CA . GLY A 1 160 ? -17.877 9.387 12.626 1.00 97.56 160 GLY A CA 1
ATOM 1241 C C . GLY A 1 160 ? -16.659 8.529 12.279 1.00 97.56 160 GLY A C 1
ATOM 1242 O O . GLY A 1 160 ? -15.703 8.501 13.050 1.00 97.56 160 GLY A O 1
ATOM 1243 N N . ALA A 1 161 ? -16.659 7.893 11.103 1.00 97.25 161 ALA A N 1
ATOM 1244 C CA . ALA A 1 161 ? -15.534 7.089 10.631 1.00 97.25 161 ALA A CA 1
ATOM 1245 C C . ALA A 1 161 ? -14.302 7.959 10.344 1.00 97.25 161 ALA A C 1
ATOM 1247 O O . ALA A 1 161 ? -13.200 7.631 10.778 1.00 97.25 161 ALA A O 1
ATOM 1248 N N . ALA A 1 162 ? -14.486 9.115 9.698 1.00 97.88 162 ALA A N 1
ATOM 1249 C CA . ALA A 1 162 ? -13.393 10.055 9.450 1.00 97.88 162 ALA A CA 1
ATOM 1250 C C . ALA A 1 162 ? -12.754 10.571 10.756 1.00 97.88 162 ALA A C 1
ATOM 1252 O O . ALA A 1 162 ? -11.529 10.607 10.872 1.00 97.88 162 ALA A O 1
ATOM 1253 N N . LEU A 1 163 ? -13.567 10.909 11.766 1.00 98.00 163 LEU A N 1
ATOM 1254 C CA . LEU A 1 163 ? -13.073 11.337 13.080 1.00 98.00 163 LEU A CA 1
ATOM 1255 C C . LEU A 1 163 ? -12.370 10.199 13.832 1.00 98.00 163 LEU A C 1
ATOM 1257 O O . LEU A 1 163 ? -11.326 10.424 14.443 1.00 98.00 163 LEU A O 1
ATOM 1261 N N . ALA A 1 164 ? -12.918 8.980 13.784 1.00 97.69 164 ALA A N 1
ATOM 1262 C CA . ALA A 1 164 ? -12.289 7.805 14.383 1.00 97.69 164 ALA A CA 1
ATOM 1263 C C . ALA A 1 164 ? -10.920 7.521 13.749 1.00 97.69 164 ALA A C 1
ATOM 1265 O O . ALA A 1 164 ? -9.949 7.286 14.467 1.00 97.69 164 ALA A O 1
ATOM 1266 N N . PHE A 1 165 ? -10.817 7.632 12.420 1.00 98.06 165 PHE A N 1
ATOM 1267 C CA . PHE A 1 165 ? -9.543 7.523 11.721 1.00 98.06 165 PHE A CA 1
ATOM 1268 C C . PHE A 1 165 ? -8.555 8.596 12.173 1.00 98.06 165 PHE A C 1
ATOM 1270 O O . PHE A 1 165 ? -7.462 8.233 12.596 1.00 98.06 165 PHE A O 1
ATOM 1277 N N . ALA A 1 166 ? -8.938 9.877 12.173 1.00 97.81 166 ALA A N 1
ATOM 1278 C CA . ALA A 1 166 ? -8.067 10.961 12.634 1.00 97.81 166 ALA A CA 1
ATOM 1279 C C . ALA A 1 166 ? -7.550 10.712 14.061 1.00 97.81 166 ALA A C 1
ATOM 1281 O O . ALA A 1 166 ? -6.346 10.759 14.298 1.00 97.81 166 ALA A O 1
ATOM 1282 N N . LYS A 1 167 ? -8.436 10.318 14.985 1.00 97.81 167 LYS A N 1
ATOM 1283 C CA . LYS A 1 167 ? -8.055 9.974 16.361 1.00 97.81 167 LYS A CA 1
ATOM 1284 C C . LYS A 1 167 ? -7.068 8.803 16.420 1.00 97.81 167 LYS A C 1
ATOM 1286 O O . LYS A 1 167 ? -6.115 8.852 17.189 1.00 97.81 167 LYS A O 1
ATOM 1291 N N . SER A 1 168 ? -7.253 7.774 15.592 1.00 97.25 168 SER A N 1
ATOM 1292 C CA . SER A 1 168 ? -6.339 6.618 15.533 1.00 97.25 168 SER A CA 1
ATOM 1293 C C . SER A 1 168 ? -4.923 6.948 15.046 1.00 97.25 168 SER A C 1
ATOM 1295 O O . SER A 1 168 ? -4.016 6.129 15.201 1.00 97.25 168 SER A O 1
ATOM 1297 N N . GLN A 1 169 ? -4.721 8.133 14.456 1.00 96.62 169 GLN A N 1
ATOM 1298 C CA . GLN A 1 169 ? -3.396 8.626 14.070 1.00 96.62 169 GLN A CA 1
ATOM 1299 C C . GLN A 1 169 ? -2.655 9.307 15.228 1.00 96.62 169 GLN A C 1
ATOM 1301 O O . GLN A 1 169 ? -1.441 9.466 15.153 1.00 96.62 169 GLN A O 1
ATOM 1306 N N . GLU A 1 170 ? -3.367 9.679 16.293 1.00 96.44 170 GLU A N 1
ATOM 1307 C CA . GLU A 1 170 ? -2.828 10.353 17.483 1.00 96.44 170 GLU A CA 1
ATOM 1308 C C . GLU A 1 170 ? -2.787 9.423 18.707 1.00 96.44 170 GLU A C 1
ATOM 1310 O O . GLU A 1 170 ? -1.956 9.589 19.596 1.00 96.44 170 GLU A O 1
ATOM 1315 N N . ASP A 1 171 ? -3.667 8.420 18.738 1.00 95.06 171 ASP A N 1
ATOM 1316 C CA . ASP A 1 171 ? -3.833 7.465 19.829 1.00 95.06 171 ASP A CA 1
ATOM 1317 C C . ASP A 1 171 ? -3.861 6.032 19.280 1.00 95.06 171 ASP A C 1
ATOM 1319 O O . ASP A 1 171 ? -4.825 5.611 18.639 1.00 95.06 171 ASP A O 1
ATOM 1323 N N . ALA A 1 172 ? -2.810 5.257 19.568 1.00 88.94 172 ALA A N 1
ATOM 1324 C CA . ALA A 1 172 ? -2.674 3.879 19.096 1.00 88.94 172 ALA A CA 1
ATOM 1325 C C . ALA A 1 172 ? -3.728 2.926 19.689 1.00 88.94 172 ALA A C 1
ATOM 1327 O O . ALA A 1 172 ? -3.940 1.844 19.143 1.00 88.94 172 ALA A O 1
ATOM 1328 N N . SER A 1 173 ? -4.387 3.312 20.788 1.00 89.94 173 SER A N 1
ATOM 1329 C CA . SER A 1 173 ? -5.471 2.539 21.402 1.00 89.94 173 SER A CA 1
ATOM 1330 C C . SER A 1 173 ? -6.841 2.823 20.779 1.00 89.94 173 SER A C 1
ATOM 1332 O O . SER A 1 173 ? -7.788 2.059 20.987 1.00 89.94 173 SER A O 1
ATOM 1334 N N . ALA A 1 174 ? -6.971 3.904 20.002 1.00 94.75 174 ALA A N 1
ATOM 1335 C CA . ALA A 1 174 ? -8.215 4.235 19.329 1.00 94.75 174 ALA A CA 1
ATOM 1336 C C . ALA A 1 174 ? -8.467 3.296 18.138 1.00 94.75 174 ALA A C 1
ATOM 1338 O O . ALA A 1 174 ? -7.568 2.964 17.364 1.00 94.75 174 ALA A O 1
ATOM 1339 N N . ALA A 1 175 ? -9.726 2.884 17.970 1.00 93.00 175 ALA A N 1
ATOM 1340 C CA . ALA A 1 175 ? -10.126 2.018 16.870 1.00 93.00 175 ALA A CA 1
ATOM 1341 C C . ALA A 1 175 ? -9.875 2.700 15.516 1.00 93.00 175 ALA A C 1
ATOM 1343 O O . ALA A 1 175 ? -10.388 3.788 15.252 1.00 93.00 175 ALA A O 1
ATOM 1344 N N . ASN A 1 176 ? -9.118 2.030 14.649 1.00 95.50 176 ASN A N 1
ATOM 1345 C CA . ASN A 1 176 ? -8.856 2.492 13.294 1.00 95.50 176 ASN A CA 1
ATOM 1346 C C . ASN A 1 176 ? -9.846 1.832 12.314 1.00 95.50 176 ASN A C 1
ATOM 1348 O O . ASN A 1 176 ? -9.748 0.618 12.100 1.00 95.50 176 ASN A O 1
ATOM 1352 N N . PRO A 1 177 ? -10.777 2.586 11.696 1.00 94.88 177 PRO A N 1
ATOM 1353 C CA . PRO A 1 177 ? -11.789 2.020 10.801 1.00 94.88 177 PRO A CA 1
ATOM 1354 C C . PRO A 1 177 ? -11.183 1.337 9.566 1.00 94.88 177 PRO A C 1
ATOM 1356 O O . PRO A 1 177 ? -11.752 0.367 9.069 1.00 94.88 177 PRO A O 1
ATOM 1359 N N . LEU A 1 178 ? -9.984 1.736 9.119 1.00 94.25 178 LEU A N 1
ATOM 1360 C CA . LEU A 1 178 ? -9.322 1.071 7.994 1.00 94.25 178 LEU A CA 1
ATOM 1361 C C . LEU A 1 178 ? -8.915 -0.378 8.287 1.00 94.25 178 LEU A C 1
ATOM 1363 O O . LEU A 1 178 ? -8.719 -1.141 7.343 1.00 94.25 178 LEU A O 1
ATOM 1367 N N . ARG A 1 179 ? -8.812 -0.797 9.558 1.00 91.50 179 ARG A N 1
ATOM 1368 C CA . ARG A 1 179 ? -8.509 -2.202 9.889 1.00 91.50 179 ARG A CA 1
ATOM 1369 C C . ARG A 1 179 ? -9.602 -3.161 9.417 1.00 91.50 179 ARG A C 1
ATOM 1371 O O . ARG A 1 179 ? -9.302 -4.314 9.123 1.00 91.50 179 ARG A O 1
ATOM 1378 N N . ALA A 1 180 ? -10.844 -2.687 9.306 1.00 88.38 180 ALA A N 1
ATOM 1379 C CA . ALA A 1 180 ? -11.956 -3.472 8.779 1.00 88.38 180 ALA A CA 1
ATOM 1380 C C . ALA A 1 180 ? -11.945 -3.574 7.242 1.00 88.38 180 ALA A C 1
ATOM 1382 O O . ALA A 1 180 ? -12.631 -4.433 6.686 1.00 88.38 180 ALA A O 1
ATOM 1383 N N . ALA A 1 181 ? -11.168 -2.736 6.543 1.00 91.00 181 ALA A N 1
ATOM 1384 C CA . ALA A 1 181 ? -11.088 -2.791 5.091 1.00 91.00 181 ALA A CA 1
ATOM 1385 C C . ALA A 1 181 ? -10.469 -4.130 4.647 1.00 91.00 181 ALA A C 1
ATOM 1387 O O . ALA A 1 181 ? -9.426 -4.542 5.182 1.00 91.00 181 ALA A O 1
ATOM 1388 N N . PRO A 1 182 ? -11.056 -4.819 3.651 1.00 88.56 182 PRO A N 1
ATOM 1389 C CA . PRO A 1 182 ? -10.481 -6.052 3.136 1.00 88.56 182 PRO A CA 1
ATOM 1390 C C . PRO A 1 182 ? -9.135 -5.774 2.453 1.00 88.56 182 PRO A C 1
ATOM 1392 O O . PRO A 1 182 ? -8.791 -4.633 2.137 1.00 88.56 182 PRO A O 1
ATOM 1395 N N . ARG A 1 183 ? -8.354 -6.826 2.194 1.00 89.81 183 ARG A N 1
ATOM 1396 C CA . ARG A 1 183 ? -7.231 -6.723 1.253 1.00 89.81 183 ARG A CA 1
ATOM 1397 C C . ARG A 1 183 ? -7.792 -6.367 -0.124 1.00 89.81 183 ARG A C 1
ATOM 1399 O O . ARG A 1 183 ? -8.805 -6.934 -0.537 1.00 89.81 183 ARG A O 1
ATOM 1406 N N . LEU A 1 184 ? -7.120 -5.478 -0.855 1.00 88.88 184 LEU A N 1
ATOM 1407 C CA . LEU A 1 184 ? -7.479 -5.217 -2.246 1.00 88.88 184 LEU A CA 1
ATOM 1408 C C . LEU A 1 184 ? -7.370 -6.521 -3.050 1.00 88.88 184 LEU A C 1
ATOM 1410 O O . LEU A 1 184 ? -6.293 -7.106 -3.154 1.00 88.88 184 LEU A O 1
ATOM 1414 N N . ALA A 1 185 ? -8.488 -6.969 -3.619 1.00 85.25 185 ALA A N 1
ATOM 1415 C CA . ALA A 1 185 ? -8.563 -8.180 -4.431 1.00 85.25 185 ALA A CA 1
ATOM 1416 C C . ALA A 1 185 ? -7.995 -7.940 -5.843 1.00 85.25 185 ALA A C 1
ATOM 1418 O O . ALA A 1 185 ? -8.730 -7.940 -6.827 1.00 85.25 185 ALA A O 1
ATOM 1419 N N . ALA A 1 186 ? -6.688 -7.693 -5.929 1.00 84.75 186 ALA A N 1
ATOM 1420 C CA . ALA A 1 186 ? -5.956 -7.479 -7.175 1.00 84.75 186 ALA A CA 1
ATOM 1421 C C . ALA A 1 186 ? -4.754 -8.430 -7.237 1.00 84.75 186 ALA A C 1
ATOM 1423 O O . ALA A 1 186 ? -3.648 -8.047 -6.881 1.00 84.75 186 ALA A O 1
ATOM 1424 N N . GLY A 1 187 ? -4.996 -9.675 -7.648 1.00 88.12 187 GLY A N 1
ATOM 1425 C CA . GLY A 1 187 ? -3.993 -10.740 -7.722 1.00 88.12 187 GLY A CA 1
ATOM 1426 C C . GLY A 1 187 ? -4.044 -11.729 -6.550 1.00 88.12 187 GLY A C 1
ATOM 1427 O O . GLY A 1 187 ? -4.415 -11.367 -5.417 1.00 88.12 187 GLY A O 1
ATOM 1428 N N . ASP A 1 188 ? -3.682 -12.982 -6.831 1.00 92.69 188 ASP A N 1
ATOM 1429 C CA . ASP A 1 188 ? -3.539 -14.070 -5.853 1.00 92.69 188 ASP A CA 1
ATOM 1430 C C . ASP A 1 188 ? -2.166 -14.014 -5.145 1.00 92.69 188 ASP A C 1
ATOM 1432 O O . ASP A 1 188 ? -1.130 -14.109 -5.809 1.00 92.69 188 ASP A O 1
ATOM 1436 N N . PRO A 1 189 ? -2.120 -13.909 -3.799 1.00 92.62 189 PRO A N 1
ATOM 1437 C CA . PRO A 1 189 ? -0.876 -13.954 -3.037 1.00 92.62 189 PRO A CA 1
ATOM 1438 C C . PRO A 1 189 ? 0.063 -15.115 -3.354 1.00 92.62 189 PRO A C 1
ATOM 1440 O O . PRO A 1 189 ? 1.273 -14.904 -3.398 1.00 92.62 189 PRO A O 1
ATOM 1443 N N . ALA A 1 190 ? -0.457 -16.320 -3.591 1.00 92.12 190 ALA A N 1
ATOM 1444 C CA . ALA A 1 190 ? 0.376 -17.478 -3.901 1.00 92.12 190 ALA A CA 1
ATOM 1445 C C . ALA A 1 190 ? 1.034 -17.348 -5.283 1.00 92.12 190 ALA A C 1
ATOM 1447 O O . ALA A 1 190 ? 2.213 -17.666 -5.437 1.00 92.12 190 ALA A O 1
ATOM 1448 N N . VAL A 1 191 ? 0.296 -16.829 -6.269 1.00 94.62 191 VAL A N 1
ATOM 1449 C CA . VAL A 1 191 ? 0.805 -16.587 -7.629 1.00 94.62 191 VAL A CA 1
ATOM 1450 C C . VAL A 1 191 ? 1.862 -15.485 -7.613 1.00 94.62 191 VAL A C 1
ATOM 1452 O O . VAL A 1 191 ? 2.949 -15.669 -8.155 1.00 94.62 191 VAL A O 1
ATOM 1455 N N . VAL A 1 192 ? 1.583 -14.375 -6.927 1.00 92.94 192 VAL A N 1
ATOM 1456 C CA . VAL A 1 192 ? 2.512 -13.243 -6.775 1.00 92.94 192 VAL A CA 1
ATOM 1457 C C . VAL A 1 192 ? 3.803 -13.674 -6.077 1.00 92.94 192 VAL A C 1
ATOM 1459 O O . VAL A 1 192 ? 4.897 -13.312 -6.508 1.00 92.94 192 VAL A O 1
ATOM 1462 N N . GLN A 1 193 ? 3.691 -14.483 -5.023 1.00 90.50 193 GLN A N 1
ATOM 1463 C CA . GLN A 1 193 ? 4.837 -15.035 -4.304 1.00 90.50 193 GLN A CA 1
ATOM 1464 C C . GLN A 1 193 ? 5.685 -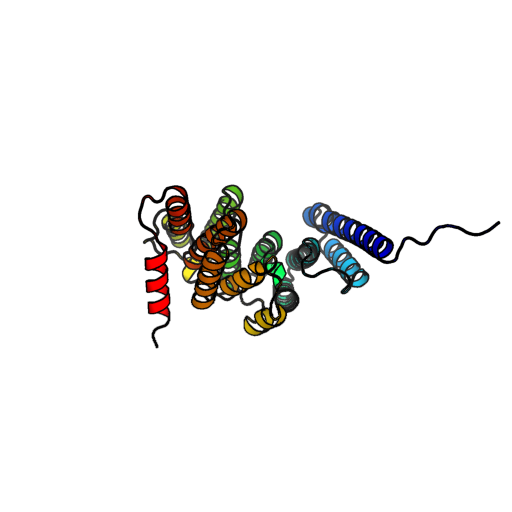15.948 -5.199 1.00 90.50 193 GLN A C 1
ATOM 1466 O O . GLN A 1 193 ? 6.909 -15.849 -5.189 1.00 90.50 193 GLN A O 1
ATOM 1471 N N . ALA A 1 194 ? 5.050 -16.811 -5.996 1.00 90.06 194 ALA A N 1
ATOM 1472 C CA . ALA A 1 194 ? 5.752 -17.679 -6.939 1.00 90.06 194 ALA A CA 1
ATOM 1473 C C . ALA A 1 194 ? 6.450 -16.882 -8.055 1.00 90.06 194 ALA A C 1
ATOM 1475 O O . ALA A 1 194 ? 7.553 -17.241 -8.466 1.00 90.06 194 ALA A O 1
ATOM 1476 N N . ALA A 1 195 ? 5.840 -15.786 -8.515 1.00 88.81 195 ALA A N 1
ATOM 1477 C CA . ALA A 1 195 ? 6.392 -14.925 -9.558 1.00 88.81 195 ALA A CA 1
ATOM 1478 C C . ALA A 1 195 ? 7.643 -14.143 -9.116 1.00 88.81 195 ALA A C 1
ATOM 1480 O O . ALA A 1 195 ? 8.461 -13.796 -9.963 1.00 88.81 195 ALA A O 1
ATOM 1481 N N . LEU A 1 196 ? 7.837 -13.901 -7.812 1.00 84.88 196 LEU A N 1
ATOM 1482 C CA . LEU A 1 196 ? 9.082 -13.314 -7.294 1.00 84.88 196 LEU A CA 1
ATOM 1483 C C . LEU A 1 196 ? 10.300 -14.244 -7.453 1.00 84.88 196 LEU A C 1
ATOM 1485 O O . LEU A 1 196 ? 11.418 -13.745 -7.585 1.00 84.88 196 LEU A O 1
ATOM 1489 N N . GLY A 1 197 ? 10.085 -15.566 -7.472 1.00 74.94 197 GLY A N 1
ATOM 1490 C CA . GLY A 1 197 ? 11.133 -16.583 -7.594 1.00 74.94 197 GLY A CA 1
ATOM 1491 C C . GLY A 1 197 ? 12.038 -16.743 -6.359 1.00 74.94 197 GLY A C 1
ATOM 1492 O O . GLY A 1 197 ? 12.068 -15.904 -5.461 1.00 74.94 197 GLY A O 1
ATOM 1493 N N . ASP A 1 198 ? 12.807 -17.838 -6.337 1.00 66.50 198 ASP A N 1
ATOM 1494 C CA . ASP A 1 198 ? 13.768 -18.186 -5.278 1.00 66.50 198 ASP A CA 1
ATOM 1495 C C . ASP A 1 198 ? 15.228 -17.987 -5.728 1.00 66.50 198 ASP A C 1
ATOM 1497 O O . ASP A 1 198 ? 15.600 -18.420 -6.823 1.00 66.50 198 ASP A O 1
ATOM 1501 N N . PRO A 1 199 ? 16.118 -17.542 -4.825 1.00 58.25 199 PRO A N 1
ATOM 1502 C CA . PRO A 1 199 ? 16.048 -16.319 -4.037 1.00 58.25 199 PRO A CA 1
ATOM 1503 C C . PRO A 1 199 ? 16.569 -15.119 -4.845 1.00 58.25 199 PRO A C 1
ATOM 1505 O O . PRO A 1 199 ? 17.545 -15.209 -5.595 1.00 58.25 199 PRO A O 1
ATOM 1508 N N . LEU A 1 200 ? 15.947 -13.959 -4.640 1.00 61.91 200 LEU A N 1
ATOM 1509 C CA . LEU A 1 200 ? 16.448 -12.697 -5.176 1.00 61.91 200 LEU A CA 1
ATOM 1510 C C . LEU A 1 200 ? 17.823 -12.375 -4.551 1.00 61.91 200 LEU A C 1
ATOM 1512 O O . LEU A 1 200 ? 18.003 -12.626 -3.355 1.00 61.91 200 LEU A O 1
ATOM 1516 N N . PRO A 1 201 ? 18.792 -11.815 -5.308 1.00 66.25 201 PRO A N 1
ATOM 1517 C CA . PRO A 1 201 ? 20.045 -11.314 -4.741 1.00 66.25 201 PRO A CA 1
ATOM 1518 C C . PRO A 1 201 ? 19.781 -10.425 -3.520 1.00 66.25 201 PRO A C 1
ATOM 1520 O O . PRO A 1 201 ? 18.740 -9.775 -3.463 1.00 66.25 201 PRO A O 1
ATOM 1523 N N . ASP A 1 202 ? 20.711 -10.359 -2.567 1.00 66.12 202 ASP A N 1
ATOM 1524 C CA . ASP A 1 202 ? 20.531 -9.653 -1.284 1.00 66.12 202 ASP A CA 1
ATOM 1525 C C . ASP A 1 202 ? 19.954 -8.234 -1.423 1.00 66.12 202 ASP A C 1
ATOM 1527 O O . ASP A 1 202 ? 19.026 -7.854 -0.710 1.00 66.12 202 ASP A O 1
ATOM 1531 N N . GLU A 1 203 ? 20.416 -7.496 -2.430 1.00 61.41 203 GLU A N 1
ATOM 1532 C CA . GLU A 1 203 ? 19.986 -6.132 -2.773 1.00 61.41 203 GLU A CA 1
ATOM 1533 C C . GLU A 1 203 ? 18.539 -6.039 -3.305 1.00 61.41 203 GLU A C 1
ATOM 1535 O O . GLU A 1 203 ? 18.006 -4.955 -3.529 1.00 61.41 203 GLU A O 1
ATOM 1540 N N . GLN A 1 204 ? 17.879 -7.173 -3.528 1.00 72.50 204 GLN A N 1
ATOM 1541 C CA . GLN A 1 204 ? 16.576 -7.295 -4.177 1.00 72.50 204 GLN A CA 1
ATOM 1542 C C . GLN A 1 204 ? 15.536 -8.005 -3.305 1.00 72.50 204 GLN A C 1
ATOM 1544 O O . GLN A 1 204 ? 14.484 -8.382 -3.811 1.00 72.50 204 GLN A O 1
ATOM 1549 N N . ARG A 1 205 ? 15.782 -8.163 -2.000 1.00 84.44 205 ARG A N 1
ATOM 1550 C CA . ARG A 1 205 ? 14.845 -8.826 -1.075 1.00 84.44 205 ARG A CA 1
ATOM 1551 C C . ARG A 1 205 ? 13.687 -7.929 -0.615 1.00 84.44 205 ARG A C 1
ATOM 1553 O O . ARG A 1 205 ? 12.680 -8.433 -0.136 1.00 84.44 205 ARG A O 1
ATOM 1560 N N . TYR A 1 206 ? 13.763 -6.612 -0.807 1.00 88.25 206 TYR A N 1
ATOM 1561 C CA . TYR A 1 206 ? 12.689 -5.684 -0.418 1.00 88.25 206 TYR A CA 1
ATOM 1562 C C . TYR A 1 206 ? 11.310 -5.973 -1.066 1.00 88.25 206 TYR A C 1
ATOM 1564 O O . TYR A 1 206 ? 10.311 -5.963 -0.347 1.00 88.25 206 TYR A O 1
ATOM 1572 N N . PRO A 1 207 ? 11.200 -6.294 -2.372 1.00 89.75 207 PRO A N 1
ATOM 1573 C CA . PRO A 1 207 ? 9.951 -6.772 -2.971 1.00 89.75 207 PRO A CA 1
ATOM 1574 C C . PRO A 1 207 ? 9.291 -7.940 -2.229 1.00 89.75 207 PRO A C 1
ATOM 1576 O O . PRO A 1 207 ? 8.070 -7.954 -2.104 1.00 89.75 207 PRO A O 1
ATOM 1579 N N . GLN A 1 208 ? 10.080 -8.874 -1.685 1.00 91.38 208 GLN A N 1
ATOM 1580 C CA . GLN A 1 208 ? 9.563 -9.999 -0.904 1.00 91.38 208 GLN A CA 1
ATOM 1581 C C . GLN A 1 208 ? 8.832 -9.518 0.353 1.00 91.38 208 GLN A C 1
ATOM 1583 O O . GLN A 1 208 ? 7.717 -9.947 0.648 1.00 91.38 208 GLN A O 1
ATOM 1588 N N . PHE A 1 209 ? 9.438 -8.574 1.071 1.00 93.81 209 PHE A N 1
ATOM 1589 C CA . PHE A 1 209 ? 8.818 -7.934 2.225 1.00 93.81 209 PHE A CA 1
ATOM 1590 C C . PHE A 1 209 ? 7.525 -7.207 1.855 1.00 93.81 209 PHE A C 1
ATOM 1592 O O . PHE A 1 209 ? 6.508 -7.374 2.525 1.00 93.81 209 PHE A O 1
ATOM 1599 N N . ILE A 1 210 ? 7.544 -6.443 0.761 1.00 94.19 210 ILE A N 1
ATOM 1600 C CA . ILE A 1 210 ? 6.361 -5.726 0.281 1.00 94.19 210 ILE A CA 1
ATOM 1601 C C . ILE A 1 210 ? 5.222 -6.685 -0.076 1.00 94.19 210 ILE A C 1
ATOM 1603 O O . ILE A 1 210 ? 4.079 -6.398 0.274 1.00 94.19 210 ILE A O 1
ATOM 1607 N N . VAL A 1 211 ? 5.511 -7.831 -0.698 1.00 94.06 211 VAL A N 1
ATOM 1608 C CA . VAL A 1 211 ? 4.497 -8.859 -0.982 1.00 94.06 211 VAL A CA 1
ATOM 1609 C C . VAL A 1 211 ? 3.913 -9.437 0.305 1.00 94.06 211 VAL A C 1
ATOM 1611 O O . VAL A 1 211 ? 2.692 -9.555 0.391 1.00 94.06 211 VAL A O 1
ATOM 1614 N N . TYR A 1 212 ? 4.723 -9.703 1.337 1.00 95.38 212 TYR A N 1
ATOM 1615 C CA . TYR A 1 212 ? 4.194 -10.147 2.633 1.00 95.38 212 TYR A CA 1
ATOM 1616 C C . TYR A 1 212 ? 3.247 -9.118 3.259 1.00 95.38 212 TYR A C 1
ATOM 1618 O O . TYR A 1 212 ? 2.168 -9.486 3.723 1.00 95.38 212 TYR A O 1
ATOM 1626 N N . LEU A 1 213 ? 3.602 -7.830 3.233 1.00 95.75 213 LEU A N 1
ATOM 1627 C CA . LEU A 1 213 ? 2.733 -6.763 3.742 1.00 95.75 213 LEU A CA 1
ATOM 1628 C C . LEU A 1 213 ? 1.452 -6.617 2.909 1.00 95.75 213 LEU A C 1
ATOM 1630 O O . LEU A 1 213 ? 0.361 -6.481 3.458 1.00 95.75 213 LEU A O 1
ATOM 1634 N N . TRP A 1 214 ? 1.571 -6.667 1.582 1.00 94.94 214 TRP A N 1
ATOM 1635 C CA . TRP A 1 214 ? 0.443 -6.597 0.655 1.00 94.94 214 TRP A CA 1
ATOM 1636 C C . TRP A 1 214 ? -0.533 -7.764 0.830 1.00 94.94 214 TRP A C 1
ATOM 1638 O O . TRP A 1 214 ? -1.750 -7.579 0.857 1.00 94.94 214 TRP A O 1
ATOM 1648 N N . ALA A 1 215 ? -0.005 -8.968 1.028 1.00 94.19 215 ALA A N 1
ATOM 1649 C CA . ALA A 1 215 ? -0.786 -10.166 1.296 1.00 94.19 215 ALA A CA 1
ATOM 1650 C C . ALA A 1 215 ? -1.281 -10.260 2.752 1.00 94.19 215 ALA A C 1
ATOM 1652 O O . ALA A 1 215 ? -2.005 -11.201 3.072 1.00 94.19 215 ALA A O 1
ATOM 1653 N N . ARG A 1 216 ? -0.909 -9.309 3.627 1.00 93.88 216 ARG A N 1
ATOM 1654 C CA . ARG A 1 216 ? -1.163 -9.329 5.082 1.00 93.88 216 ARG A CA 1
ATOM 1655 C C . ARG A 1 216 ? -0.643 -10.601 5.770 1.00 93.88 216 ARG A C 1
ATOM 1657 O O . ARG A 1 216 ? -1.226 -11.094 6.730 1.00 93.88 216 ARG A O 1
ATOM 1664 N N . GLN A 1 217 ? 0.473 -11.140 5.289 1.00 94.44 217 GLN A N 1
ATOM 1665 C CA . GLN A 1 217 ? 1.159 -12.295 5.870 1.00 94.44 217 GLN A CA 1
ATOM 1666 C C . GLN A 1 217 ? 2.083 -11.838 7.009 1.00 94.44 217 GLN A C 1
ATOM 1668 O O . GLN A 1 217 ? 3.309 -11.915 6.913 1.00 94.44 217 GLN A O 1
ATOM 1673 N N . TRP A 1 218 ? 1.495 -11.327 8.095 1.00 95.31 218 TRP A N 1
ATOM 1674 C CA . TRP A 1 218 ? 2.238 -10.689 9.190 1.00 95.31 218 TRP A CA 1
ATOM 1675 C C . TRP A 1 218 ? 3.319 -11.569 9.827 1.00 95.31 218 TRP A C 1
ATOM 1677 O O . TRP A 1 218 ? 4.427 -11.064 10.022 1.00 95.31 218 TRP A O 1
ATOM 1687 N N . PRO A 1 219 ? 3.089 -12.875 10.093 1.00 95.25 219 PRO A N 1
ATOM 1688 C CA . PRO A 1 219 ? 4.141 -13.732 10.637 1.00 95.25 219 PRO A CA 1
ATOM 1689 C C . PRO A 1 219 ? 5.351 -13.858 9.701 1.00 95.25 219 PRO A C 1
ATOM 1691 O O . PRO A 1 219 ? 6.491 -13.809 10.163 1.00 95.25 219 PRO A O 1
ATOM 1694 N N . ALA A 1 220 ? 5.119 -13.956 8.386 1.00 94.62 220 ALA A N 1
ATOM 1695 C CA . ALA A 1 220 ? 6.185 -14.020 7.387 1.00 94.62 220 ALA A CA 1
ATOM 1696 C C . ALA A 1 220 ? 6.936 -12.683 7.274 1.00 94.62 220 ALA A C 1
ATOM 1698 O O . ALA A 1 220 ? 8.167 -12.668 7.251 1.00 94.62 220 ALA A O 1
ATOM 1699 N N . ALA A 1 221 ? 6.217 -11.555 7.296 1.00 96.69 221 ALA A N 1
ATOM 1700 C CA . ALA A 1 221 ? 6.817 -10.222 7.302 1.00 96.69 221 ALA A CA 1
ATOM 1701 C C . ALA A 1 221 ? 7.692 -9.981 8.548 1.00 96.69 221 ALA A C 1
ATOM 1703 O O . ALA A 1 221 ? 8.808 -9.477 8.434 1.00 96.69 221 ALA A O 1
ATOM 1704 N N . LEU A 1 222 ? 7.226 -10.391 9.733 1.00 97.31 222 LEU A N 1
ATOM 1705 C CA . LEU A 1 222 ? 7.993 -10.302 10.978 1.00 97.31 222 LEU A CA 1
ATOM 1706 C C . LEU A 1 222 ? 9.241 -11.194 10.946 1.00 97.31 222 LEU A C 1
ATOM 1708 O O . LEU A 1 222 ? 10.319 -10.756 11.357 1.00 97.31 222 LEU A O 1
ATOM 1712 N N . ALA A 1 223 ? 9.108 -12.437 10.474 1.00 95.25 223 ALA A N 1
ATOM 1713 C CA . ALA A 1 223 ? 10.238 -13.350 10.323 1.00 95.25 223 ALA A CA 1
ATOM 1714 C C . ALA A 1 223 ? 11.300 -12.763 9.382 1.00 95.25 223 ALA A C 1
ATOM 1716 O O . ALA A 1 223 ? 12.477 -12.729 9.741 1.00 95.25 223 ALA A O 1
ATOM 1717 N N . PHE A 1 224 ? 10.868 -12.204 8.248 1.00 94.44 224 PHE A N 1
ATOM 1718 C CA . PHE A 1 224 ? 11.734 -11.505 7.303 1.00 94.44 224 PHE A CA 1
ATOM 1719 C C . PHE A 1 224 ? 12.467 -10.328 7.963 1.00 94.44 224 PHE A C 1
ATOM 1721 O O . PHE A 1 224 ? 13.691 -10.254 7.908 1.00 94.44 224 PHE A O 1
ATOM 1728 N N . CYS A 1 225 ? 11.755 -9.438 8.663 1.00 95.38 225 CYS A N 1
ATOM 1729 C CA . CYS A 1 225 ? 12.376 -8.313 9.371 1.00 95.38 225 CYS A CA 1
ATOM 1730 C C . CYS A 1 225 ? 13.444 -8.762 10.382 1.00 95.38 225 CYS A C 1
ATOM 1732 O O . CYS A 1 225 ? 14.492 -8.128 10.494 1.00 95.38 225 CYS A O 1
ATOM 1734 N N . ARG A 1 226 ? 13.204 -9.855 11.117 1.00 94.31 226 ARG A N 1
ATOM 1735 C CA . ARG A 1 226 ? 14.173 -10.404 12.081 1.00 94.31 226 ARG A CA 1
ATOM 1736 C C . ARG A 1 226 ? 15.421 -10.956 11.404 1.00 94.31 226 ARG A C 1
ATOM 1738 O O . ARG A 1 226 ? 16.521 -10.705 11.892 1.00 94.31 226 ARG A O 1
ATOM 1745 N N . GLU A 1 227 ? 15.252 -11.686 10.304 1.00 93.00 227 GLU A N 1
ATOM 1746 C CA . GLU A 1 227 ? 16.371 -12.193 9.507 1.00 93.00 227 GLU A CA 1
ATOM 1747 C C . GLU A 1 227 ? 17.238 -11.034 9.005 1.00 93.00 227 GLU A C 1
ATOM 1749 O O . GLU A 1 227 ? 18.452 -11.043 9.184 1.00 93.00 227 GLU A O 1
ATOM 1754 N N . GLU A 1 228 ? 16.620 -9.992 8.458 1.00 91.44 228 GLU A N 1
ATOM 1755 C CA . GLU A 1 228 ? 17.335 -8.856 7.873 1.00 91.44 228 GLU A CA 1
ATOM 1756 C C . GLU A 1 228 ? 18.040 -8.004 8.931 1.00 91.44 228 GLU A C 1
ATOM 1758 O O . GLU A 1 228 ? 19.185 -7.606 8.727 1.00 91.44 228 GLU A O 1
ATOM 1763 N N . MET A 1 229 ? 17.435 -7.809 10.108 1.00 91.69 229 MET A N 1
ATOM 1764 C CA . MET A 1 229 ? 18.128 -7.189 11.244 1.00 91.69 229 MET A CA 1
ATOM 1765 C C . MET A 1 229 ? 19.356 -7.998 11.686 1.00 91.69 229 MET A C 1
ATOM 1767 O O . MET A 1 229 ? 20.396 -7.412 11.986 1.00 91.69 229 MET A O 1
ATOM 1771 N N . ALA A 1 230 ? 19.263 -9.332 11.714 1.00 91.19 230 ALA A N 1
ATOM 1772 C CA . ALA A 1 230 ? 20.390 -10.193 12.071 1.00 91.19 230 ALA A CA 1
ATOM 1773 C C . ALA A 1 230 ? 21.501 -10.158 11.009 1.00 91.19 230 ALA A C 1
ATOM 1775 O O . ALA A 1 230 ? 22.680 -10.098 11.349 1.00 91.19 230 ALA A O 1
ATOM 1776 N N . ARG A 1 231 ? 21.134 -10.154 9.724 1.00 86.75 231 ARG A N 1
ATOM 1777 C CA . ARG A 1 231 ? 22.074 -10.105 8.593 1.00 86.75 231 ARG A CA 1
ATOM 1778 C C . ARG A 1 231 ? 22.775 -8.765 8.449 1.00 86.75 231 ARG A C 1
ATOM 1780 O O . ARG A 1 231 ? 23.937 -8.718 8.063 1.00 86.75 231 ARG A O 1
ATOM 1787 N N . ALA A 1 232 ? 22.081 -7.687 8.781 1.00 87.25 232 ALA A N 1
ATOM 1788 C CA . ALA A 1 232 ? 22.642 -6.351 8.790 1.00 87.25 232 ALA A CA 1
ATOM 1789 C C . ALA A 1 232 ? 23.692 -6.141 9.896 1.00 87.25 232 ALA A C 1
ATOM 1791 O O . ALA A 1 232 ? 24.380 -5.123 9.894 1.00 87.25 232 ALA A O 1
ATOM 1792 N N . ALA A 1 233 ? 23.839 -7.063 10.856 1.00 81.56 233 ALA A N 1
ATOM 1793 C CA . ALA A 1 233 ? 24.789 -6.924 11.954 1.00 81.56 233 ALA A CA 1
ATOM 1794 C C . ALA A 1 233 ? 26.219 -6.653 11.442 1.00 81.56 233 ALA A C 1
ATOM 1796 O O . ALA A 1 233 ? 26.837 -7.488 10.789 1.00 81.56 233 ALA A O 1
ATOM 1797 N N . GLY A 1 234 ? 26.746 -5.464 11.755 1.00 78.25 234 GLY A N 1
ATOM 1798 C CA . GLY A 1 234 ? 28.081 -5.036 11.328 1.00 78.25 234 GLY A CA 1
ATOM 1799 C C . GLY A 1 234 ? 28.132 -4.257 10.007 1.00 78.25 234 GLY A C 1
ATOM 1800 O O . GLY A 1 234 ? 29.215 -3.819 9.627 1.00 78.25 234 GLY A O 1
ATOM 1801 N N . ASN A 1 235 ? 26.995 -4.024 9.338 1.00 85.56 235 ASN A N 1
ATOM 1802 C CA . ASN A 1 235 ? 26.878 -3.151 8.166 1.00 85.56 235 ASN A CA 1
ATOM 1803 C C . ASN A 1 235 ? 25.845 -2.039 8.425 1.00 85.56 235 ASN A C 1
ATOM 1805 O O . ASN A 1 235 ? 24.640 -2.270 8.365 1.00 85.56 235 ASN A O 1
ATOM 1809 N N . LEU A 1 236 ? 26.327 -0.819 8.684 1.00 81.88 236 LEU A N 1
ATOM 1810 C CA . LEU A 1 236 ? 25.493 0.334 9.057 1.00 81.88 236 LEU A CA 1
ATOM 1811 C C . LEU A 1 236 ? 24.404 0.672 8.025 1.00 81.88 236 LEU A C 1
ATOM 1813 O O . LEU A 1 236 ? 23.288 1.021 8.405 1.00 81.88 236 LEU A O 1
ATOM 1817 N N . GLU A 1 237 ? 24.703 0.561 6.729 1.00 81.00 237 GLU A N 1
ATOM 1818 C CA . GLU A 1 237 ? 23.730 0.853 5.670 1.00 81.00 237 GLU A CA 1
ATOM 1819 C C . GLU A 1 237 ? 22.587 -0.167 5.686 1.00 81.00 237 GLU A C 1
ATOM 1821 O O . GLU A 1 237 ? 21.406 0.186 5.651 1.00 81.00 237 GLU A O 1
ATOM 1826 N N . TRP A 1 238 ? 22.930 -1.447 5.815 1.00 84.56 238 TRP A N 1
ATOM 1827 C CA . TRP A 1 238 ? 21.937 -2.515 5.896 1.00 84.56 238 TRP A CA 1
ATOM 1828 C C . TRP A 1 238 ? 21.141 -2.450 7.201 1.00 84.56 238 TRP A C 1
ATOM 1830 O O . TRP A 1 238 ? 19.955 -2.775 7.206 1.00 84.56 238 TRP A O 1
ATOM 1840 N N . GLN A 1 239 ? 21.747 -1.964 8.290 1.00 88.12 239 GLN A N 1
ATOM 1841 C CA . GLN A 1 23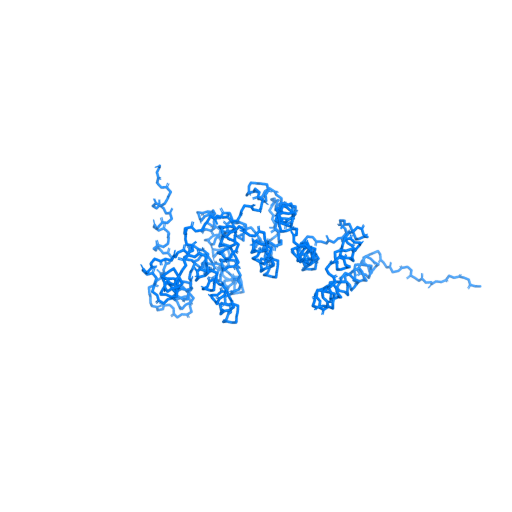9 ? 21.052 -1.762 9.565 1.00 88.12 2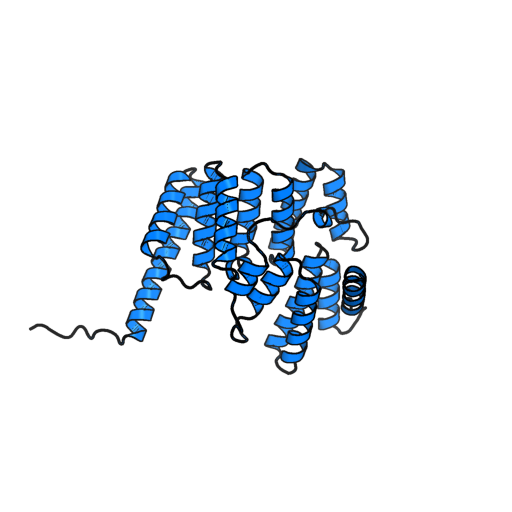39 GLN A CA 1
ATOM 1842 C C . GLN A 1 239 ? 19.974 -0.695 9.441 1.00 88.12 239 GLN A C 1
ATOM 1844 O O . GLN A 1 239 ? 18.850 -0.924 9.883 1.00 88.12 239 GLN A O 1
ATOM 1849 N N . ALA A 1 240 ? 20.281 0.433 8.797 1.00 89.38 240 ALA A N 1
ATOM 1850 C CA . ALA A 1 240 ? 19.299 1.487 8.563 1.00 89.38 240 ALA A CA 1
ATOM 1851 C C . ALA A 1 240 ? 18.094 0.966 7.758 1.00 89.38 240 ALA A C 1
ATOM 1853 O O . ALA A 1 240 ? 16.946 1.226 8.125 1.00 89.38 240 ALA A O 1
ATOM 1854 N N . ASN A 1 241 ? 18.342 0.165 6.716 1.00 89.69 241 ASN A N 1
ATOM 1855 C CA . ASN A 1 241 ? 17.278 -0.460 5.927 1.00 89.69 241 ASN A CA 1
ATOM 1856 C C . ASN A 1 241 ? 16.444 -1.446 6.756 1.00 89.69 241 ASN A C 1
ATOM 1858 O O . ASN A 1 241 ? 15.219 -1.340 6.768 1.00 89.69 241 ASN A O 1
ATOM 1862 N N . ALA A 1 242 ? 17.080 -2.355 7.498 1.00 92.31 242 ALA A N 1
ATOM 1863 C CA . ALA A 1 242 ? 16.375 -3.331 8.329 1.00 92.31 242 ALA A CA 1
ATOM 1864 C C . ALA A 1 242 ? 15.516 -2.657 9.418 1.00 92.31 242 ALA A C 1
ATOM 1866 O O . ALA A 1 242 ? 14.366 -3.045 9.637 1.00 92.31 242 ALA A O 1
ATOM 1867 N N . VAL A 1 243 ? 16.032 -1.593 10.046 1.00 94.38 243 VAL A N 1
ATOM 1868 C CA . VAL A 1 243 ? 15.290 -0.758 11.004 1.00 94.38 243 VAL A CA 1
ATOM 1869 C C . VAL A 1 243 ? 14.075 -0.106 10.339 1.00 94.38 243 VAL A C 1
ATOM 1871 O O . VAL A 1 243 ? 12.974 -0.165 10.892 1.00 94.38 243 VAL A O 1
ATOM 1874 N N . ALA A 1 244 ? 14.237 0.463 9.141 1.00 93.31 244 ALA A N 1
ATOM 1875 C CA . ALA A 1 244 ? 13.138 1.065 8.387 1.00 93.31 244 ALA A CA 1
ATOM 1876 C C . ALA A 1 244 ? 12.087 0.032 7.940 1.00 93.31 244 ALA A C 1
ATOM 1878 O O . ALA A 1 244 ? 10.898 0.348 7.858 1.00 93.31 244 ALA A O 1
ATOM 1879 N N . TRP A 1 245 ? 12.487 -1.212 7.667 1.00 94.81 245 TRP A N 1
ATOM 1880 C CA . TRP A 1 245 ? 11.556 -2.286 7.308 1.00 94.81 245 TRP A CA 1
ATOM 1881 C C . TRP A 1 245 ? 10.679 -2.679 8.494 1.00 94.81 245 TRP A C 1
ATOM 1883 O O . TRP A 1 245 ? 9.467 -2.789 8.334 1.00 94.81 245 TRP A O 1
ATOM 1893 N N . VAL A 1 246 ? 11.241 -2.770 9.702 1.00 96.75 246 VAL A N 1
ATOM 1894 C CA . VAL A 1 246 ? 10.447 -3.002 10.923 1.00 96.75 246 VAL A CA 1
ATOM 1895 C C . VAL A 1 246 ? 9.473 -1.841 11.173 1.00 96.75 246 VAL A C 1
ATOM 1897 O O . VAL A 1 246 ? 8.303 -2.076 11.466 1.00 96.75 246 VAL A O 1
ATOM 1900 N N . ALA A 1 247 ? 9.903 -0.589 10.972 1.00 96.75 247 ALA A N 1
ATOM 1901 C CA . ALA A 1 247 ? 9.011 0.573 11.057 1.00 96.75 247 ALA A CA 1
ATOM 1902 C C . ALA A 1 247 ? 7.835 0.474 10.064 1.00 96.75 247 ALA A C 1
ATOM 1904 O O . ALA A 1 247 ? 6.685 0.742 10.414 1.00 96.75 247 ALA A O 1
ATOM 1905 N N . ARG A 1 248 ? 8.099 0.032 8.827 1.00 96.38 248 ARG A N 1
ATOM 1906 C CA . ARG A 1 248 ? 7.052 -0.181 7.818 1.00 96.38 248 ARG A CA 1
ATOM 1907 C C . ARG A 1 248 ? 6.116 -1.337 8.181 1.00 96.38 248 ARG A C 1
ATOM 1909 O O . ARG A 1 248 ? 4.925 -1.222 7.914 1.00 96.38 248 ARG A O 1
ATOM 1916 N N . LEU A 1 249 ? 6.609 -2.402 8.817 1.00 97.44 249 LEU A N 1
ATOM 1917 C CA . LEU A 1 249 ? 5.759 -3.477 9.342 1.00 97.44 249 LEU A CA 1
ATOM 1918 C C . LEU A 1 249 ? 4.755 -2.930 10.367 1.00 97.44 249 LEU A C 1
ATOM 1920 O O . LEU A 1 249 ? 3.566 -3.207 10.232 1.00 97.44 249 LEU A O 1
ATOM 1924 N N . PHE A 1 250 ? 5.201 -2.101 11.320 1.00 96.94 250 PHE A N 1
ATOM 1925 C CA . PHE A 1 250 ? 4.291 -1.423 12.253 1.00 96.94 250 PHE A CA 1
ATOM 1926 C C . PHE A 1 250 ? 3.252 -0.580 11.515 1.00 96.94 250 PHE A C 1
ATOM 1928 O O . PHE A 1 250 ? 2.061 -0.749 11.752 1.00 96.94 250 PHE A O 1
ATOM 1935 N N . LYS A 1 251 ? 3.681 0.271 10.571 1.00 96.50 251 LYS A N 1
ATOM 1936 C CA . LYS A 1 251 ? 2.755 1.117 9.800 1.00 96.50 251 LYS A CA 1
ATOM 1937 C C . LYS A 1 251 ? 1.701 0.293 9.060 1.00 96.50 251 LYS A C 1
ATOM 1939 O O . LYS A 1 251 ? 0.519 0.627 9.089 1.00 96.50 251 LYS A O 1
ATOM 1944 N N . ALA A 1 252 ? 2.126 -0.775 8.394 1.00 96.06 252 ALA A N 1
ATOM 1945 C CA . ALA A 1 252 ? 1.250 -1.626 7.601 1.00 96.06 252 ALA A CA 1
ATOM 1946 C C . ALA A 1 252 ? 0.248 -2.406 8.459 1.00 96.06 252 ALA A C 1
ATOM 1948 O O . ALA A 1 252 ? -0.914 -2.522 8.073 1.00 96.06 252 ALA A O 1
ATOM 1949 N N . HIS A 1 253 ? 0.690 -2.912 9.609 1.00 95.19 253 HIS A N 1
ATOM 1950 C CA . HIS A 1 253 ? -0.156 -3.639 10.548 1.00 95.19 253 HIS A CA 1
ATOM 1951 C C . HIS A 1 253 ? -1.142 -2.709 11.266 1.00 95.19 253 HIS A C 1
ATOM 1953 O O . HIS A 1 253 ? -2.335 -2.994 11.3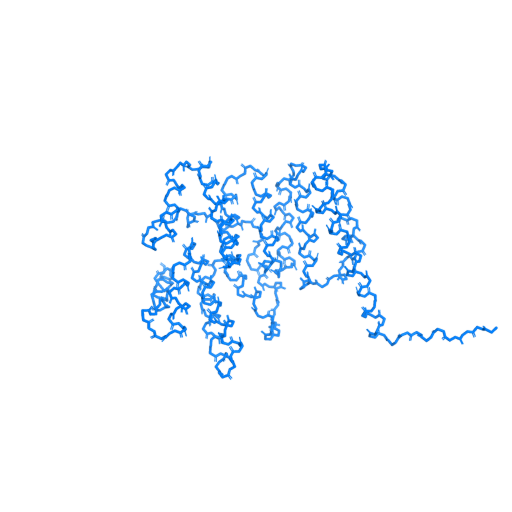63 1.00 95.19 253 HIS A O 1
ATOM 1959 N N . ASP A 1 254 ? -0.655 -1.563 11.744 1.00 95.00 254 ASP A N 1
ATOM 1960 C CA . ASP A 1 254 ? -1.446 -0.677 12.595 1.00 95.00 254 ASP A CA 1
ATOM 1961 C C . ASP A 1 254 ? -2.347 0.267 11.819 1.00 95.00 254 ASP A C 1
ATOM 1963 O O . ASP A 1 254 ? -3.365 0.723 12.353 1.00 95.00 254 ASP A O 1
ATOM 1967 N N . LEU A 1 255 ? -1.966 0.554 10.572 1.00 95.69 255 LEU A N 1
ATOM 1968 C CA . LEU A 1 255 ? -2.537 1.606 9.740 1.00 95.69 255 LEU A CA 1
ATOM 1969 C C . LEU A 1 255 ? -2.484 2.979 10.445 1.00 95.69 255 LEU A C 1
ATOM 1971 O O . LEU A 1 255 ? -3.349 3.834 10.249 1.00 95.69 255 LEU A O 1
ATOM 1975 N N . ASN A 1 256 ? -1.414 3.204 11.216 1.00 95.12 256 ASN A N 1
ATOM 1976 C CA . ASN A 1 256 ? -0.938 4.497 11.718 1.00 95.12 256 ASN A CA 1
ATOM 1977 C C . ASN A 1 256 ? 0.603 4.477 11.833 1.00 95.12 256 ASN A C 1
ATOM 1979 O O . ASN A 1 256 ? 1.227 3.451 11.579 1.00 95.12 256 ASN A O 1
ATOM 1983 N N . VAL A 1 257 ? 1.239 5.587 12.217 1.00 95.69 257 VAL A N 1
ATOM 1984 C CA . VAL A 1 257 ? 2.714 5.680 12.323 1.00 95.69 257 VAL A CA 1
ATOM 1985 C C . VAL A 1 257 ? 3.249 5.689 13.758 1.00 95.69 257 VAL A C 1
ATOM 1987 O O . VAL A 1 257 ? 4.450 5.839 13.960 1.00 95.69 257 VAL A O 1
ATOM 1990 N N . LEU A 1 258 ? 2.397 5.521 14.770 1.00 95.94 258 LEU A N 1
ATOM 1991 C CA . LEU A 1 258 ? 2.769 5.772 16.168 1.00 95.94 258 LEU A CA 1
ATOM 1992 C C . LEU A 1 258 ? 3.829 4.785 16.672 1.00 95.94 258 LEU A C 1
ATOM 1994 O O . LEU A 1 258 ? 4.903 5.203 17.105 1.00 95.94 258 LEU A O 1
ATOM 1998 N N . ARG A 1 259 ? 3.582 3.473 16.535 1.00 95.88 259 ARG A N 1
ATOM 1999 C CA . ARG A 1 259 ? 4.571 2.446 16.917 1.00 95.88 259 ARG A CA 1
ATOM 2000 C C . ARG A 1 259 ? 5.786 2.423 15.994 1.00 95.88 259 ARG A C 1
ATOM 2002 O O . ARG A 1 259 ? 6.887 2.121 16.445 1.00 95.88 259 ARG A O 1
ATOM 2009 N N . ALA A 1 260 ? 5.609 2.795 14.726 1.00 96.44 260 ALA A N 1
ATOM 2010 C CA . ALA A 1 260 ? 6.719 2.952 13.791 1.00 96.44 260 ALA A CA 1
ATOM 2011 C C . ALA A 1 260 ? 7.687 4.056 14.257 1.00 96.44 260 ALA A C 1
ATOM 2013 O O . ALA A 1 260 ? 8.892 3.824 14.313 1.00 96.44 260 ALA A O 1
ATOM 2014 N N . ASN A 1 261 ? 7.168 5.218 14.663 1.00 95.56 261 ASN A N 1
ATOM 2015 C CA . ASN A 1 261 ? 7.969 6.318 15.203 1.00 95.56 261 ASN A CA 1
ATOM 2016 C C . ASN A 1 261 ? 8.615 5.943 16.541 1.00 95.56 261 ASN A C 1
ATOM 2018 O O . ASN A 1 261 ? 9.812 6.150 16.705 1.00 95.56 261 ASN A O 1
ATOM 2022 N N . GLN A 1 262 ? 7.867 5.300 17.446 1.00 96.50 262 GLN A N 1
ATOM 2023 C CA . GLN A 1 262 ? 8.409 4.790 18.711 1.00 96.50 262 GLN A CA 1
ATOM 2024 C C . GLN A 1 262 ? 9.589 3.832 18.486 1.00 96.50 262 GLN A C 1
ATOM 2026 O O . GLN A 1 262 ? 10.607 3.923 19.168 1.00 96.50 262 GLN A O 1
ATOM 2031 N N . TRP A 1 263 ? 9.479 2.930 17.507 1.00 96.69 263 TRP A N 1
ATOM 2032 C CA . TRP A 1 263 ? 10.564 2.030 17.123 1.00 96.69 263 TRP A CA 1
ATOM 2033 C C . TRP A 1 263 ? 11.788 2.786 16.597 1.00 96.69 263 TRP A C 1
ATOM 2035 O O . TRP A 1 263 ? 12.908 2.494 17.014 1.00 96.69 263 TRP A O 1
ATOM 2045 N N . LEU A 1 264 ? 11.590 3.754 15.698 1.00 95.38 264 LEU A N 1
ATOM 2046 C CA . LEU A 1 264 ? 12.682 4.555 15.140 1.00 95.38 264 LEU A CA 1
ATOM 2047 C C . LEU A 1 264 ? 13.392 5.378 16.221 1.00 95.38 264 LEU A C 1
ATOM 2049 O O . LEU A 1 264 ? 14.621 5.447 16.227 1.00 95.38 264 LEU A O 1
ATOM 2053 N N . ASP A 1 265 ? 12.638 5.956 17.155 1.00 95.69 265 ASP A N 1
ATOM 2054 C CA . ASP A 1 265 ? 13.195 6.687 18.290 1.00 95.69 265 ASP A CA 1
ATOM 2055 C 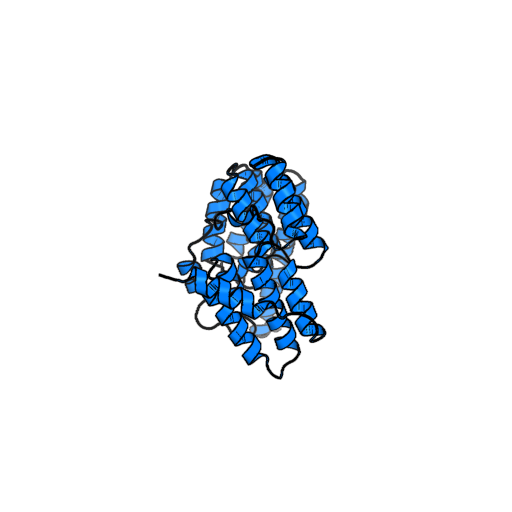C . ASP A 1 265 ? 13.995 5.767 19.209 1.00 95.69 265 ASP A C 1
ATOM 2057 O O . ASP A 1 265 ? 15.150 6.076 19.502 1.00 95.69 265 ASP A O 1
ATOM 2061 N N . TYR A 1 266 ? 13.448 4.599 19.561 1.00 96.69 266 TYR A N 1
ATOM 2062 C CA . TYR A 1 266 ? 14.154 3.594 20.355 1.00 96.69 266 TYR A CA 1
ATOM 2063 C C . TYR A 1 266 ? 15.462 3.141 19.690 1.00 96.69 266 TYR A C 1
ATOM 2065 O O . TYR A 1 266 ? 16.496 3.066 20.348 1.00 96.69 266 TYR A O 1
ATOM 2073 N N . GLN A 1 267 ? 15.460 2.885 18.377 1.00 94.75 267 GLN A N 1
ATOM 2074 C CA . GLN A 1 267 ? 16.675 2.500 17.643 1.00 94.75 267 GLN A CA 1
ATOM 2075 C C . GLN A 1 267 ? 17.710 3.629 17.569 1.00 94.75 267 GLN A C 1
ATOM 2077 O O . GLN A 1 267 ? 18.910 3.365 17.517 1.00 94.75 267 GLN A O 1
ATOM 2082 N N . ARG A 1 268 ? 17.262 4.889 17.567 1.00 92.62 268 ARG A N 1
ATOM 2083 C CA . ARG A 1 268 ? 18.135 6.064 17.500 1.00 92.62 268 ARG A CA 1
ATOM 2084 C C . ARG A 1 268 ? 18.764 6.417 18.848 1.00 92.62 268 ARG A C 1
ATOM 2086 O O . ARG A 1 268 ? 19.939 6.773 18.870 1.00 92.62 268 ARG A O 1
ATOM 2093 N N . SER A 1 269 ? 17.997 6.393 19.937 1.00 93.25 269 SER A N 1
ATOM 2094 C CA . SER A 1 269 ? 18.446 6.866 21.258 1.00 93.25 269 SER A CA 1
ATOM 2095 C C . SER A 1 269 ? 18.761 5.745 22.248 1.00 93.25 269 SER A C 1
ATOM 2097 O O . SER A 1 269 ? 19.519 5.968 23.188 1.00 93.25 269 SER A O 1
ATOM 2099 N N . GLY A 1 270 ? 18.184 4.554 22.068 1.00 90.94 270 GLY A N 1
ATOM 2100 C CA . GLY A 1 270 ? 18.170 3.490 23.076 1.00 90.94 270 GLY A CA 1
ATOM 2101 C C . GLY A 1 270 ? 17.241 3.769 24.265 1.00 90.94 270 GLY A C 1
ATOM 2102 O O . GLY A 1 270 ? 17.164 2.951 25.181 1.00 90.94 270 GLY A O 1
ATOM 2103 N N . GLU A 1 271 ? 16.540 4.904 24.265 1.00 90.12 271 GLU A N 1
ATOM 2104 C CA . GLU A 1 271 ? 15.623 5.322 25.324 1.00 90.12 271 GLU A CA 1
ATOM 2105 C C . GLU A 1 271 ? 14.166 5.003 24.956 1.00 90.12 271 GLU A C 1
ATOM 2107 O O . GLU A 1 271 ? 13.796 4.936 23.784 1.00 90.12 271 GLU A O 1
ATOM 2112 N N . GLY A 1 272 ? 13.319 4.838 25.975 1.00 91.75 272 GLY A N 1
ATOM 2113 C CA . GLY A 1 272 ? 11.906 4.495 25.804 1.00 91.75 272 GLY A CA 1
ATOM 2114 C C . GLY A 1 272 ? 11.638 2.990 25.706 1.00 91.75 272 GLY A C 1
ATOM 2115 O O . GLY A 1 272 ? 12.529 2.153 25.854 1.00 91.75 272 GLY A O 1
ATOM 2116 N N . GLU A 1 273 ? 10.369 2.640 25.508 1.00 94.00 273 GLU A N 1
ATOM 2117 C CA . GLU A 1 273 ? 9.929 1.250 25.385 1.00 94.00 273 GLU A CA 1
ATOM 2118 C C . GLU A 1 273 ? 10.092 0.758 23.941 1.00 94.00 273 GLU A C 1
ATOM 2120 O O . GLU A 1 273 ? 9.622 1.406 23.006 1.00 94.00 273 GLU A O 1
ATOM 2125 N N . ASN A 1 274 ? 10.717 -0.408 23.761 1.00 95.56 274 ASN A N 1
ATOM 2126 C CA . ASN A 1 274 ? 10.778 -1.088 22.471 1.00 95.56 274 ASN A CA 1
ATOM 2127 C C . ASN A 1 274 ? 9.392 -1.674 22.130 1.00 95.56 274 ASN A C 1
ATOM 2129 O O . ASN A 1 274 ? 8.952 -2.574 22.846 1.00 95.56 274 ASN A O 1
ATOM 2133 N N . PRO A 1 275 ? 8.723 -1.253 21.039 1.00 96.19 275 PRO A N 1
ATOM 2134 C CA . PRO A 1 275 ? 7.384 -1.742 20.702 1.00 96.19 275 PRO A CA 1
ATOM 2135 C C . PRO A 1 275 ? 7.374 -3.137 20.046 1.00 96.19 275 PRO A C 1
ATOM 2137 O O . PRO A 1 275 ? 6.310 -3.735 19.882 1.00 96.19 275 PRO A O 1
ATOM 2140 N N . LEU A 1 276 ? 8.533 -3.683 19.646 1.00 95.88 276 LEU A N 1
ATOM 2141 C CA . LEU A 1 276 ? 8.610 -4.947 18.903 1.00 95.88 276 LEU A CA 1
ATOM 2142 C C . LEU A 1 276 ? 8.105 -6.168 19.694 1.00 95.88 276 LEU A C 1
ATOM 2144 O O . LEU A 1 276 ? 7.365 -6.959 19.110 1.00 95.88 276 LEU A O 1
ATOM 2148 N N . PRO A 1 277 ? 8.429 -6.356 20.989 1.00 96.19 277 PRO A N 1
ATOM 2149 C CA . PRO A 1 277 ? 7.884 -7.462 21.777 1.00 96.19 277 PRO A CA 1
ATOM 2150 C C . PRO A 1 277 ? 6.350 -7.479 21.843 1.00 96.19 277 PRO A C 1
ATOM 2152 O O . PRO A 1 277 ? 5.767 -8.559 21.787 1.00 96.19 277 PRO A O 1
ATOM 2155 N N . ALA A 1 278 ? 5.700 -6.310 21.909 1.00 94.19 278 ALA A N 1
ATOM 2156 C CA . ALA A 1 278 ? 4.241 -6.215 21.925 1.00 94.19 278 ALA A CA 1
ATOM 2157 C C . ALA A 1 278 ? 3.630 -6.719 20.608 1.00 94.19 278 ALA A C 1
ATOM 2159 O O . ALA A 1 278 ? 2.773 -7.598 20.633 1.00 94.19 278 ALA A O 1
ATOM 2160 N N . LEU A 1 279 ? 4.154 -6.269 19.459 1.00 94.25 279 LEU A N 1
ATOM 2161 C CA . LEU A 1 279 ? 3.716 -6.763 18.146 1.00 94.25 279 LEU A CA 1
ATOM 2162 C C . LEU A 1 279 ? 3.926 -8.277 18.001 1.00 94.25 279 LEU A C 1
ATOM 2164 O O . LEU A 1 279 ? 3.088 -8.980 17.450 1.00 94.25 279 LEU A O 1
ATOM 2168 N N . VAL A 1 280 ? 5.037 -8.809 18.515 1.00 95.06 280 VAL A N 1
ATOM 2169 C CA . VAL A 1 280 ? 5.307 -10.256 18.487 1.00 95.06 280 VAL A CA 1
ATOM 2170 C C . VAL A 1 280 ? 4.244 -11.032 19.264 1.00 95.06 280 VAL A C 1
ATOM 2172 O O . VAL A 1 280 ? 3.805 -12.082 18.799 1.00 95.06 280 VAL A O 1
ATOM 2175 N N . ALA A 1 281 ? 3.841 -10.533 20.433 1.00 94.19 281 ALA A N 1
ATOM 2176 C CA . ALA A 1 281 ? 2.798 -11.154 21.241 1.00 94.19 281 ALA A CA 1
ATOM 2177 C C . ALA A 1 281 ? 1.419 -11.064 20.566 1.00 94.19 281 ALA A C 1
ATOM 2179 O O . ALA A 1 281 ? 0.696 -12.058 20.551 1.00 94.19 281 ALA A O 1
ATOM 2180 N N . GLU A 1 282 ? 1.088 -9.917 19.964 1.00 92.00 282 GLU A N 1
ATOM 2181 C CA . GLU A 1 282 ? -0.143 -9.717 19.183 1.00 92.00 282 GLU A CA 1
ATOM 2182 C C . GLU A 1 282 ? -0.244 -10.735 18.041 1.00 92.00 282 GLU A C 1
ATOM 2184 O O . GLU A 1 282 ? -1.197 -11.510 17.985 1.00 92.00 282 GLU A O 1
ATOM 2189 N N . LEU A 1 283 ? 0.788 -10.824 17.197 1.00 92.00 283 LEU A N 1
ATOM 2190 C CA . LEU A 1 283 ? 0.801 -11.733 16.047 1.00 92.00 283 LEU A CA 1
ATOM 2191 C C . LEU A 1 283 ? 0.807 -13.216 16.447 1.00 92.00 283 LEU A C 1
ATOM 2193 O O . LEU A 1 283 ? 0.306 -14.059 15.705 1.00 92.00 283 LEU A O 1
ATOM 2197 N N . ALA A 1 284 ? 1.363 -13.555 17.613 1.00 88.44 284 ALA A N 1
ATOM 2198 C CA . ALA A 1 284 ? 1.277 -14.908 18.158 1.00 88.44 284 ALA A CA 1
ATOM 2199 C C . ALA A 1 284 ? -0.140 -15.244 18.660 1.00 88.44 284 ALA A C 1
ATOM 2201 O O . ALA A 1 284 ? -0.566 -16.392 18.547 1.00 88.44 284 ALA A O 1
ATOM 2202 N N . GLY A 1 285 ? -0.869 -14.258 19.195 1.00 78.88 285 GLY A N 1
ATOM 2203 C CA . GLY A 1 285 ? -2.260 -14.403 19.631 1.00 78.88 285 GLY A CA 1
ATOM 2204 C C . GLY A 1 285 ? -3.256 -14.498 18.472 1.00 78.88 285 GLY A C 1
ATOM 2205 O O . GLY A 1 285 ? -4.224 -15.247 18.565 1.00 78.88 285 GLY A O 1
ATOM 2206 N N . GLU A 1 286 ? -2.991 -13.805 17.363 1.00 68.44 286 GLU A N 1
ATOM 2207 C CA . GLU A 1 286 ? -3.781 -13.888 16.122 1.00 68.44 286 GLU A CA 1
ATOM 2208 C C . GLU A 1 286 ? -3.593 -15.220 15.371 1.00 68.44 286 GLU A C 1
ATOM 2210 O O . GLU A 1 286 ? -4.423 -15.584 14.542 1.00 68.44 286 GLU A O 1
ATOM 2215 N N . GLY A 1 287 ? -2.513 -15.953 15.669 1.00 50.94 287 GLY A N 1
ATOM 2216 C CA . GLY A 1 287 ? -2.187 -17.264 15.096 1.00 50.94 287 GLY A CA 1
ATOM 2217 C C . GLY A 1 287 ? -2.555 -18.477 15.966 1.00 50.94 287 GLY A C 1
ATOM 2218 O O . GLY A 1 287 ? -2.076 -19.576 15.683 1.00 50.94 287 GLY A O 1
ATOM 2219 N N . GLY A 1 288 ? -3.342 -18.297 17.035 1.00 26.53 288 GLY A N 1
ATOM 2220 C CA . GLY A 1 288 ? -3.906 -19.400 17.831 1.00 26.53 288 GLY A CA 1
ATOM 2221 C C . GLY A 1 288 ? -5.050 -20.122 17.093 1.00 26.53 288 GLY A C 1
ATOM 2222 O O . GLY A 1 288 ? -5.715 -19.476 16.291 1.00 26.53 288 GLY A O 1
ATOM 2223 N N . PRO A 1 289 ? -5.250 -21.434 17.340 1.00 35.25 289 PRO A N 1
ATOM 2224 C CA . PRO A 1 289 ? -5.893 -22.403 16.436 1.00 35.25 289 PRO A CA 1
ATOM 2225 C C . PRO A 1 289 ? -7.285 -22.040 15.913 1.00 35.25 289 PRO A C 1
ATOM 2227 O O . PRO A 1 289 ? -8.099 -21.499 16.695 1.00 35.25 289 PRO A O 1
#

Radius of gyration: 21.27 Å; chains: 1; bounding box: 56×40×76 Å

Secondary structure (DSSP, 8-state):
---------HHHHHHHHHHHHHHHHHHHHHIIIIIITTTT-HHHHHHHHHHHHHHHGGGS-TT-HHHHHHHHHHHHHHHHTT-HHHHHHHHHHHHHH-GGGGG-HHHHHHHHHHHHHTT-HHHHHHHHHHHHHHS--SHHHHHHHHHHHHHHHHHHT-HHHHHHHHHHTT-TTS--GGGGSPPP-SS-HHHHHHHH-SPPPGGG-HHHHHHHHHTT-HHHHHHHHHHHHHHTTT-HHHHHHHHHHHHHHHHHHHSSSHHHHHHHHHHHHS-S--SHHHHHHHHHHHT--